Protein AF-A0A848FWS3-F1 (afdb_monomer_lite)

Structure (mmCIF, N/CA/C/O backbone):
data_AF-A0A848FWS3-F1
#
_entry.id   AF-A0A848FWS3-F1
#
loop_
_atom_site.group_PDB
_atom_site.id
_atom_site.type_symbol
_atom_site.label_atom_id
_atom_site.label_alt_id
_atom_site.label_comp_id
_atom_site.label_asym_id
_atom_site.label_entity_id
_atom_site.label_seq_id
_atom_site.pdbx_PDB_ins_code
_atom_site.Cartn_x
_atom_site.Cartn_y
_atom_site.Cartn_z
_atom_site.occupancy
_atom_site.B_iso_or_equiv
_atom_site.auth_seq_id
_atom_site.auth_comp_id
_atom_site.auth_asym_id
_atom_site.auth_atom_id
_atom_site.pdbx_PDB_model_num
ATOM 1 N N . MET A 1 1 ? -50.325 23.787 39.690 1.00 54.12 1 MET A N 1
ATOM 2 C CA . MET A 1 1 ? -50.224 23.005 38.430 1.00 54.12 1 MET A CA 1
ATOM 3 C C . MET A 1 1 ? -48.876 23.124 37.690 1.00 54.12 1 MET A C 1
ATOM 5 O O . MET A 1 1 ? -48.515 22.191 36.987 1.00 54.12 1 MET A O 1
ATOM 9 N N . ILE A 1 2 ? -48.070 24.180 37.885 1.00 55.44 2 ILE A N 1
ATOM 10 C CA . ILE A 1 2 ? -46.831 24.438 37.106 1.00 55.44 2 ILE A CA 1
ATOM 11 C C . ILE A 1 2 ? -45.669 23.452 37.400 1.00 55.44 2 ILE A C 1
ATOM 13 O O . ILE A 1 2 ? -44.930 23.071 36.494 1.00 55.44 2 ILE A O 1
ATOM 17 N N . ARG A 1 3 ? -45.517 22.961 38.643 1.00 52.19 3 ARG A N 1
ATOM 18 C CA . ARG A 1 3 ? -44.422 22.032 39.021 1.00 52.19 3 ARG A CA 1
ATOM 19 C C . ARG A 1 3 ? -44.510 20.651 38.349 1.00 52.19 3 ARG A C 1
ATOM 21 O O . ARG A 1 3 ? -43.489 19.988 38.188 1.00 52.19 3 ARG A O 1
ATOM 28 N N . VAL A 1 4 ? -45.711 20.230 37.940 1.00 57.31 4 VAL A N 1
ATOM 29 C CA . VAL A 1 4 ? -45.955 18.912 37.324 1.00 57.31 4 VAL A CA 1
ATOM 30 C C . VAL A 1 4 ? -45.497 18.887 35.864 1.00 57.31 4 VAL A C 1
ATOM 32 O O . VAL A 1 4 ? -44.917 17.894 35.435 1.00 57.31 4 VAL A O 1
ATOM 35 N N . GLN A 1 5 ? -45.670 19.988 35.123 1.00 55.06 5 GLN A N 1
ATOM 36 C CA . GLN A 1 5 ? -45.197 20.087 33.736 1.00 55.06 5 GLN A CA 1
ATOM 37 C C . GLN A 1 5 ? -43.664 20.103 33.641 1.00 55.06 5 GLN A C 1
ATOM 39 O O . GLN A 1 5 ? -43.081 19.415 32.805 1.00 55.06 5 GLN A O 1
ATOM 44 N N . LYS A 1 6 ? -42.989 20.793 34.572 1.00 53.66 6 LYS A N 1
ATOM 45 C CA . LYS A 1 6 ? -41.518 20.858 34.605 1.00 53.66 6 LYS A CA 1
ATOM 46 C C . LYS A 1 6 ? -40.873 19.501 34.934 1.00 53.66 6 LYS A C 1
ATOM 48 O O . LYS A 1 6 ? -39.871 19.142 34.328 1.00 53.66 6 LYS A O 1
ATOM 53 N N . ARG A 1 7 ? -41.480 18.699 35.826 1.00 58.41 7 ARG A N 1
ATOM 54 C CA . ARG A 1 7 ? -41.023 17.321 36.118 1.00 58.41 7 ARG A CA 1
ATOM 55 C C . ARG A 1 7 ? -41.127 16.397 34.900 1.00 58.41 7 ARG A C 1
ATOM 57 O O . ARG A 1 7 ? -40.218 15.606 34.678 1.00 58.41 7 ARG A O 1
ATOM 64 N N . LYS A 1 8 ? -42.199 16.519 34.107 1.00 61.19 8 LYS A N 1
ATOM 65 C CA . LYS A 1 8 ? -42.410 15.716 32.890 1.00 61.19 8 LYS A CA 1
ATOM 66 C C . LYS A 1 8 ? -41.436 16.097 31.770 1.00 61.19 8 LYS A C 1
ATOM 68 O O . LYS A 1 8 ? -40.860 15.207 31.157 1.00 61.19 8 LYS A O 1
ATOM 73 N N . SER A 1 9 ? -41.178 17.392 31.564 1.00 65.81 9 SER A N 1
ATOM 74 C CA . SER A 1 9 ? -40.207 17.869 30.563 1.00 65.81 9 SER A CA 1
ATOM 75 C C . SER A 1 9 ? -38.772 17.423 30.869 1.00 65.81 9 SER A C 1
ATOM 77 O O . SER A 1 9 ? -38.055 17.009 29.964 1.00 65.81 9 SER A O 1
ATOM 79 N N . ASN A 1 10 ? -38.357 17.457 32.139 1.00 71.12 10 ASN A N 1
ATOM 80 C CA . ASN A 1 10 ? -37.012 17.035 32.543 1.00 71.12 10 ASN A CA 1
ATOM 81 C C . ASN A 1 10 ? -36.839 15.509 32.455 1.00 71.12 10 ASN A C 1
ATOM 83 O O . ASN A 1 10 ? -35.769 15.031 32.090 1.00 71.12 10 ASN A O 1
ATOM 87 N N . ALA A 1 11 ? -37.899 14.750 32.757 1.00 74.00 11 ALA A N 1
ATOM 88 C CA . ALA A 1 11 ? -37.911 13.297 32.610 1.00 74.00 11 ALA A CA 1
ATOM 89 C C . ALA A 1 11 ? -37.833 12.875 31.134 1.00 74.00 11 ALA A C 1
ATOM 91 O O . ALA A 1 11 ? -37.059 11.982 30.807 1.00 74.00 11 ALA A O 1
ATOM 92 N N . MET A 1 12 ? -38.555 13.557 30.236 1.00 75.94 12 MET A N 1
ATOM 93 C CA . MET A 1 12 ? -38.468 13.315 28.788 1.00 75.94 12 MET A CA 1
ATOM 94 C C . MET A 1 12 ? -37.097 13.710 28.226 1.00 75.94 12 MET A C 1
ATOM 96 O O . MET A 1 12 ? -36.527 12.961 27.440 1.00 75.94 12 MET A O 1
ATOM 100 N N . ALA A 1 13 ? -36.525 14.833 28.675 1.00 77.38 13 ALA A N 1
ATOM 101 C CA . ALA A 1 13 ? -35.175 15.239 28.285 1.00 77.38 13 ALA A CA 1
ATOM 102 C C . ALA A 1 13 ? -34.109 14.222 28.736 1.00 77.38 13 ALA A C 1
ATOM 104 O O . ALA A 1 13 ? -33.234 13.877 27.947 1.00 77.38 13 ALA A O 1
ATOM 105 N N . MET A 1 14 ? -34.206 13.675 29.955 1.00 76.38 14 MET A N 1
ATOM 106 C CA . MET A 1 14 ? -33.306 12.602 30.405 1.00 76.38 14 MET A CA 1
ATOM 107 C C . MET A 1 14 ? -33.483 11.300 29.614 1.00 76.38 14 MET A C 1
ATOM 109 O O . MET A 1 14 ? -32.496 10.620 29.347 1.00 76.38 14 MET A O 1
ATOM 113 N N . LEU A 1 15 ? -34.710 10.971 29.199 1.00 78.12 15 LEU A N 1
ATOM 114 C CA . LEU A 1 15 ? -34.996 9.784 28.386 1.00 78.12 15 LEU A CA 1
ATOM 115 C C . LEU A 1 15 ? -34.404 9.912 26.973 1.00 78.12 15 LEU A C 1
ATOM 117 O O . LEU A 1 15 ? -33.814 8.961 26.467 1.00 78.12 15 LEU A O 1
ATOM 121 N N . ILE A 1 16 ? -34.485 11.103 26.373 1.00 81.19 16 ILE A N 1
ATOM 122 C CA . ILE A 1 16 ? -33.883 11.401 25.064 1.00 81.19 16 ILE A CA 1
ATOM 123 C C . ILE A 1 16 ? -32.351 11.396 25.153 1.00 81.19 16 ILE A C 1
ATOM 125 O O . ILE A 1 16 ? -31.696 10.790 24.311 1.00 81.19 16 ILE A O 1
ATOM 129 N N . VAL A 1 17 ? -31.761 11.998 26.192 1.00 82.12 17 VAL A N 1
ATOM 130 C CA . VAL A 1 17 ? -30.299 11.984 26.396 1.00 82.12 17 VAL A CA 1
ATOM 131 C C . VAL A 1 17 ? -29.785 10.559 26.639 1.00 82.12 17 VAL A C 1
ATOM 133 O O . VAL A 1 17 ? -28.772 10.172 26.057 1.00 82.12 17 VAL A O 1
ATOM 136 N N . GLY A 1 18 ? -30.502 9.747 27.422 1.00 81.44 18 GLY A N 1
ATOM 137 C CA . GLY A 1 18 ? -30.177 8.332 27.625 1.00 81.44 18 GLY A CA 1
ATOM 138 C C . GLY A 1 18 ? -30.282 7.498 26.343 1.00 81.44 18 GLY A C 1
ATOM 139 O O . GLY A 1 18 ? -29.407 6.675 26.071 1.00 81.44 18 GLY A O 1
ATOM 140 N N . ALA A 1 19 ? -31.299 7.751 25.513 1.00 78.50 19 ALA A N 1
ATOM 141 C CA . ALA A 1 19 ? -31.447 7.105 24.209 1.00 78.50 19 ALA A CA 1
ATOM 142 C C . ALA A 1 19 ? -30.327 7.510 23.231 1.00 78.50 19 ALA A C 1
ATOM 144 O O . ALA A 1 19 ? -29.767 6.649 22.556 1.00 78.50 19 ALA A O 1
ATOM 145 N N . CYS A 1 20 ? -29.928 8.786 23.207 1.00 74.25 20 CYS A N 1
ATOM 146 C CA . CYS A 1 20 ? -28.792 9.253 22.409 1.00 74.25 20 CYS A CA 1
ATOM 147 C C . CYS A 1 20 ? -27.460 8.623 22.855 1.00 74.25 20 CYS A C 1
ATOM 149 O O . CYS A 1 20 ? -26.656 8.249 22.002 1.00 74.25 20 CYS A O 1
ATOM 151 N N . LEU A 1 21 ? -27.234 8.437 24.163 1.00 71.12 21 LEU A N 1
ATOM 152 C CA . LEU A 1 21 ? -26.047 7.726 24.662 1.00 71.12 21 LEU A CA 1
ATOM 153 C C . LEU A 1 21 ? -26.029 6.241 24.253 1.00 71.12 21 LEU A C 1
ATOM 155 O O . LEU A 1 21 ? -24.964 5.707 23.947 1.00 71.12 21 LEU A O 1
ATOM 159 N N . MET A 1 22 ? -27.189 5.578 24.205 1.00 68.50 22 MET A N 1
ATOM 160 C CA . MET A 1 22 ? -27.303 4.178 23.765 1.00 68.50 22 MET A CA 1
ATOM 161 C C . MET A 1 22 ? -27.005 4.001 22.269 1.00 68.50 22 MET A C 1
ATOM 163 O O . MET A 1 22 ? -26.390 3.008 21.883 1.00 68.50 22 MET A O 1
ATOM 167 N N . ILE A 1 23 ? -27.375 4.973 21.427 1.00 71.38 23 ILE A N 1
ATOM 168 C CA . ILE A 1 23 ? -27.077 4.938 19.984 1.00 71.38 23 ILE A CA 1
ATOM 169 C C . ILE A 1 23 ? -25.562 5.054 19.734 1.00 71.38 23 ILE A C 1
ATOM 171 O O . ILE A 1 23 ? -25.036 4.373 18.856 1.00 71.38 23 ILE A O 1
ATOM 175 N N . LEU A 1 24 ? -24.834 5.828 20.549 1.00 63.84 24 LEU A N 1
ATOM 176 C CA . LEU A 1 24 ? -23.370 5.933 20.454 1.00 63.84 24 LEU A CA 1
ATOM 177 C C . LEU A 1 24 ? -22.649 4.634 20.862 1.00 63.84 24 LEU A C 1
ATOM 179 O O . LEU A 1 24 ? -21.609 4.305 20.294 1.00 63.84 24 LEU A O 1
ATOM 183 N N . ALA A 1 25 ? -23.206 3.858 21.798 1.00 61.72 25 ALA A N 1
ATOM 184 C CA . ALA A 1 25 ? -22.639 2.574 22.223 1.00 61.72 25 ALA A CA 1
ATOM 185 C C . ALA A 1 25 ? -22.899 1.420 21.229 1.00 61.72 25 ALA A C 1
ATOM 187 O O . ALA A 1 25 ? -22.185 0.414 21.251 1.00 61.72 25 ALA A O 1
ATOM 188 N N . ALA A 1 26 ? -23.888 1.554 20.338 1.00 58.12 26 ALA A N 1
ATOM 189 C CA . ALA A 1 26 ? -24.239 0.529 19.352 1.00 58.12 26 ALA A CA 1
ATOM 190 C C . ALA A 1 26 ? -23.290 0.481 18.135 1.00 58.12 26 ALA A C 1
ATOM 192 O O . ALA A 1 26 ? -23.252 -0.527 17.430 1.00 58.12 26 ALA A O 1
ATOM 193 N N . CYS A 1 27 ? -22.452 1.504 17.933 1.00 60.72 27 CYS A N 1
ATOM 194 C CA . CYS A 1 27 ? -21.365 1.499 16.943 1.00 60.72 27 CYS A CA 1
ATOM 195 C C . CYS A 1 27 ? -20.093 0.778 17.440 1.00 60.72 27 CYS A C 1
ATOM 197 O O . CYS A 1 27 ? -18.994 1.021 16.943 1.00 60.72 27 CYS A O 1
ATOM 199 N N . SER A 1 28 ? -20.205 -0.116 18.427 1.00 52.50 28 SER A N 1
ATOM 200 C CA . SER A 1 28 ? -19.057 -0.836 18.981 1.00 52.50 28 SER A CA 1
ATOM 201 C C . SER A 1 28 ? -18.703 -2.081 18.148 1.00 52.50 28 SER A C 1
ATOM 203 O O . SER A 1 28 ? -19.144 -3.196 18.412 1.00 52.50 28 SER A O 1
ATOM 205 N N . ASN A 1 29 ? -17.862 -1.844 17.137 1.00 55.22 29 ASN A N 1
ATOM 206 C CA . ASN A 1 29 ? -16.737 -2.682 16.702 1.00 55.22 29 ASN A CA 1
ATOM 207 C C . ASN A 1 29 ? -16.990 -4.160 16.339 1.00 55.22 29 ASN A C 1
ATOM 209 O O . ASN A 1 29 ? -16.555 -5.069 17.048 1.00 55.22 29 ASN A O 1
ATOM 213 N N . LYS A 1 30 ? -17.548 -4.408 15.146 1.00 54.53 30 LYS A N 1
ATOM 214 C CA . LYS A 1 30 ? -17.490 -5.736 14.496 1.00 54.53 30 LYS A CA 1
ATOM 215 C C . LYS A 1 30 ? -16.183 -5.999 13.729 1.00 54.53 30 LYS A C 1
ATOM 217 O O . LYS A 1 30 ? -15.871 -7.150 13.460 1.00 54.53 30 LYS A O 1
ATOM 222 N N . ASN A 1 31 ? -15.376 -4.965 13.483 1.00 58.16 31 ASN A N 1
ATOM 223 C CA . ASN A 1 31 ? -14.120 -5.049 12.730 1.00 58.16 31 ASN A CA 1
ATOM 224 C C . ASN A 1 31 ? -12.926 -4.674 13.615 1.00 58.16 31 ASN A C 1
ATOM 226 O O . ASN A 1 31 ? -12.145 -3.788 13.282 1.00 58.16 31 ASN A O 1
ATOM 230 N N . LYS A 1 32 ? -12.808 -5.292 14.796 1.00 62.81 32 LYS A N 1
ATOM 231 C CA . LYS A 1 32 ? -11.651 -5.052 15.667 1.00 62.81 32 LYS A CA 1
ATOM 232 C C . LYS A 1 32 ? -10.421 -5.726 15.066 1.00 62.81 32 LYS A C 1
ATOM 234 O O . LYS A 1 32 ? -10.141 -6.897 15.316 1.00 62.81 32 LYS A O 1
ATOM 239 N N . VAL A 1 33 ? -9.707 -4.964 14.250 1.00 73.50 33 VAL A N 1
ATOM 240 C CA . VAL A 1 33 ? -8.348 -5.281 13.834 1.00 73.50 33 VAL A CA 1
ATOM 241 C C . VAL A 1 33 ? -7.461 -5.265 15.094 1.00 73.50 33 VAL A C 1
ATOM 243 O O . VAL A 1 33 ? -7.594 -4.359 15.922 1.00 73.50 33 VAL A O 1
ATOM 246 N N . PRO A 1 34 ? -6.637 -6.302 15.337 1.00 76.81 34 PRO A N 1
ATOM 247 C CA . PRO A 1 34 ? -5.779 -6.357 16.517 1.00 76.81 34 PRO A CA 1
ATOM 248 C C . PRO A 1 34 ? -4.722 -5.250 16.470 1.00 76.81 34 PRO A C 1
ATOM 250 O O . PRO A 1 34 ? -4.312 -4.817 15.396 1.00 76.81 34 PRO A O 1
ATOM 253 N N . SER A 1 35 ? -4.236 -4.823 17.637 1.00 74.81 35 SER A N 1
ATOM 254 C CA . SER A 1 35 ? -3.196 -3.797 17.719 1.00 74.81 35 SER A CA 1
ATOM 255 C C . SER A 1 35 ? -1.945 -4.197 16.920 1.00 74.81 35 SER A C 1
ATOM 257 O O . SER A 1 35 ? -1.404 -5.303 17.047 1.00 74.81 35 SER A O 1
ATOM 259 N N . GLY A 1 36 ? -1.490 -3.284 16.058 1.00 78.19 36 GLY A N 1
ATOM 260 C CA . GLY A 1 36 ? -0.354 -3.501 15.161 1.00 78.19 36 GLY A CA 1
ATOM 261 C C . GLY A 1 36 ? -0.672 -4.351 13.929 1.00 78.19 36 GLY A C 1
ATOM 262 O O . GLY A 1 36 ? 0.232 -5.025 13.427 1.00 78.19 36 GLY A O 1
ATOM 263 N N . VAL A 1 37 ? -1.935 -4.395 13.506 1.00 86.38 37 VAL A N 1
ATOM 264 C CA . VAL A 1 37 ? -2.346 -4.686 12.129 1.00 86.38 37 VAL A CA 1
ATOM 265 C C . VAL A 1 37 ? -3.048 -3.434 11.607 1.00 86.38 37 VAL A C 1
ATOM 267 O O . VAL A 1 37 ? -3.858 -2.860 12.330 1.00 86.38 37 VAL A O 1
ATOM 270 N N . MET A 1 38 ? -2.718 -3.021 10.384 1.00 89.50 38 MET A N 1
ATOM 271 C CA . MET A 1 38 ? -3.328 -1.856 9.739 1.00 89.50 38 MET A CA 1
ATOM 272 C C . MET A 1 38 ? -4.827 -2.055 9.551 1.00 89.50 38 MET A C 1
ATOM 274 O O . MET A 1 38 ? -5.286 -3.168 9.238 1.00 89.50 38 MET A O 1
ATOM 278 N N . ASP A 1 39 ? -5.582 -0.978 9.722 1.00 91.00 39 ASP A N 1
ATOM 279 C CA . ASP A 1 39 ? -7.018 -1.024 9.490 1.00 91.00 39 ASP A CA 1
ATOM 280 C C . ASP A 1 39 ? -7.351 -1.198 7.996 1.00 91.00 39 ASP A C 1
ATOM 282 O O . ASP A 1 39 ? -6.477 -1.371 7.140 1.00 91.00 39 ASP A O 1
ATOM 286 N N . HIS A 1 40 ? -8.645 -1.268 7.691 1.00 89.75 40 HIS A N 1
ATOM 287 C CA . HIS A 1 40 ? -9.107 -1.500 6.326 1.00 89.75 40 HIS A CA 1
ATOM 288 C C . HIS A 1 40 ? -8.762 -0.333 5.385 1.00 89.75 40 HIS A C 1
ATOM 290 O O . HIS A 1 40 ? -8.340 -0.584 4.256 1.00 89.75 40 HIS A O 1
ATOM 296 N N . GLU A 1 41 ? -8.886 0.908 5.854 1.00 91.19 41 GLU A N 1
ATOM 297 C CA . GLU A 1 41 ? -8.660 2.123 5.066 1.00 91.19 41 GLU A CA 1
ATOM 298 C C . GLU A 1 41 ? -7.162 2.344 4.810 1.00 91.19 41 GLU A C 1
ATOM 300 O O . GLU A 1 41 ? -6.749 2.616 3.679 1.00 91.19 41 GLU A O 1
ATOM 305 N N . GLU A 1 42 ? -6.329 2.132 5.829 1.00 92.69 42 GLU A N 1
ATOM 306 C CA . GLU A 1 42 ? -4.869 2.146 5.720 1.00 92.69 42 GLU A CA 1
ATOM 307 C C . GLU A 1 42 ? -4.382 1.069 4.747 1.00 92.69 42 GLU A C 1
ATOM 309 O O . GLU A 1 42 ? -3.589 1.347 3.843 1.00 92.69 42 GLU A O 1
ATOM 314 N N . MET A 1 43 ? -4.890 -0.161 4.883 1.00 94.31 43 MET A N 1
ATOM 315 C CA . MET A 1 43 ? -4.525 -1.251 3.979 1.00 94.31 43 MET A CA 1
ATOM 316 C C . MET A 1 43 ? -4.965 -0.958 2.540 1.00 94.31 43 MET A C 1
ATOM 318 O O . MET A 1 43 ? -4.202 -1.222 1.610 1.00 94.31 43 MET A O 1
ATOM 322 N N . GLU A 1 44 ? -6.157 -0.392 2.333 1.00 94.94 44 GLU A N 1
ATOM 323 C CA . GLU A 1 44 ? -6.612 0.052 1.012 1.00 94.94 44 GLU A CA 1
ATOM 324 C C . GLU A 1 44 ? -5.658 1.094 0.412 1.00 94.94 44 GLU A C 1
ATOM 326 O O . GLU A 1 44 ? -5.250 0.966 -0.747 1.00 94.94 44 GLU A O 1
ATOM 331 N N . ALA A 1 45 ? -5.282 2.114 1.187 1.00 95.38 45 ALA A N 1
ATOM 332 C CA . ALA A 1 45 ? -4.418 3.197 0.733 1.00 95.38 45 ALA A CA 1
ATOM 333 C C . ALA A 1 45 ? -3.015 2.697 0.354 1.00 95.38 45 ALA A C 1
ATOM 335 O O . ALA A 1 45 ? -2.533 2.992 -0.745 1.00 95.38 45 ALA A O 1
ATOM 336 N N . VAL A 1 46 ? -2.399 1.890 1.220 1.00 96.31 46 VAL A N 1
ATOM 337 C CA . VAL A 1 46 ? -1.069 1.309 0.992 1.00 96.31 46 VAL A CA 1
ATOM 338 C C . VAL A 1 46 ? -1.091 0.366 -0.207 1.00 96.31 46 VAL A C 1
ATOM 340 O O . VAL A 1 46 ? -0.234 0.458 -1.086 1.00 96.31 46 VAL A O 1
ATOM 343 N N . MET A 1 47 ? -2.072 -0.539 -0.271 1.00 95.19 47 MET A N 1
ATOM 344 C CA . MET A 1 47 ? -2.170 -1.526 -1.348 1.00 95.19 47 MET A CA 1
ATOM 345 C C . MET A 1 47 ? -2.444 -0.859 -2.700 1.00 95.19 47 MET A C 1
ATOM 347 O O . MET A 1 47 ? -1.884 -1.277 -3.713 1.00 95.19 47 MET A O 1
ATOM 351 N N . TRP A 1 48 ? -3.256 0.202 -2.722 1.00 96.12 48 TRP A N 1
ATOM 352 C CA . TRP A 1 48 ? -3.468 1.017 -3.916 1.00 96.12 48 TRP A CA 1
ATOM 353 C C . TRP A 1 48 ? -2.141 1.552 -4.468 1.00 96.12 48 TRP A C 1
ATOM 355 O O . TRP A 1 48 ? -1.846 1.342 -5.645 1.00 96.12 48 TRP A O 1
ATOM 365 N N . ASP A 1 49 ? -1.320 2.183 -3.627 1.00 96.00 49 ASP A N 1
ATOM 366 C CA . ASP A 1 49 ? -0.035 2.741 -4.063 1.00 96.00 49 ASP A CA 1
ATOM 367 C C . ASP A 1 49 ? 0.986 1.655 -4.408 1.00 96.00 49 ASP A C 1
ATOM 369 O O . ASP A 1 49 ? 1.791 1.831 -5.319 1.00 96.00 49 ASP A O 1
ATOM 373 N N . MET A 1 50 ? 0.906 0.495 -3.758 1.00 95.12 50 MET A N 1
ATOM 374 C CA . MET A 1 50 ? 1.732 -0.664 -4.082 1.00 95.12 50 MET A CA 1
ATOM 375 C C . MET A 1 50 ? 1.430 -1.218 -5.484 1.00 95.12 50 MET A C 1
ATOM 377 O O . MET A 1 50 ? 2.345 -1.512 -6.252 1.00 95.12 50 MET A O 1
ATOM 381 N N . ILE A 1 51 ? 0.151 -1.277 -5.869 1.00 94.62 51 ILE A N 1
ATOM 382 C CA . ILE A 1 51 ? -0.266 -1.649 -7.232 1.00 94.62 51 ILE A CA 1
ATOM 383 C C . ILE A 1 51 ? 0.220 -0.609 -8.254 1.00 94.62 51 ILE A C 1
ATOM 385 O O . ILE A 1 51 ? 0.663 -0.973 -9.347 1.00 94.62 51 ILE A O 1
ATOM 389 N N . GLN A 1 52 ? 0.159 0.685 -7.921 1.00 94.12 52 GLN A N 1
ATOM 390 C CA . GLN A 1 52 ? 0.691 1.736 -8.797 1.00 94.12 52 GLN A CA 1
ATOM 391 C C . GLN A 1 52 ? 2.214 1.644 -8.934 1.00 94.12 52 GLN A C 1
ATOM 393 O O . GLN A 1 52 ? 2.733 1.803 -10.038 1.00 94.12 52 GLN A O 1
ATOM 398 N N . ALA A 1 53 ? 2.923 1.338 -7.847 1.00 93.81 53 ALA A N 1
ATOM 399 C CA . ALA A 1 53 ? 4.365 1.130 -7.841 1.00 93.81 53 ALA A CA 1
ATOM 400 C C . ALA A 1 53 ? 4.785 -0.035 -8.745 1.00 93.81 53 ALA A C 1
ATOM 402 O O . ALA A 1 53 ? 5.731 0.117 -9.516 1.00 93.81 53 ALA A O 1
ATOM 403 N N . ASP A 1 54 ? 4.065 -1.159 -8.710 1.00 91.12 54 ASP A N 1
ATOM 404 C CA . ASP A 1 54 ? 4.339 -2.314 -9.576 1.00 91.12 54 ASP A CA 1
ATOM 405 C C . ASP A 1 54 ? 4.143 -1.959 -11.059 1.00 91.12 54 ASP A C 1
ATOM 407 O O . ASP A 1 54 ? 5.002 -2.226 -11.903 1.00 91.12 54 ASP A O 1
ATOM 411 N N . ARG A 1 55 ? 3.057 -1.241 -11.383 1.00 90.69 55 ARG A N 1
ATOM 412 C CA . ARG A 1 55 ? 2.823 -0.739 -12.748 1.00 90.69 55 ARG A CA 1
ATOM 413 C C . ARG A 1 55 ? 3.896 0.241 -13.199 1.00 90.69 55 ARG A C 1
ATOM 415 O O . ARG A 1 55 ? 4.365 0.150 -14.334 1.00 90.69 55 ARG A O 1
ATOM 422 N N . TYR A 1 56 ? 4.283 1.162 -12.325 1.00 91.00 56 TYR A N 1
ATOM 423 C CA . TYR A 1 56 ? 5.356 2.107 -12.594 1.00 91.00 56 TYR A CA 1
ATOM 424 C C . TYR A 1 56 ? 6.671 1.369 -12.861 1.00 91.00 56 TYR A C 1
ATOM 426 O O . TYR A 1 56 ? 7.278 1.577 -13.907 1.00 91.00 56 TYR A O 1
ATOM 434 N N . ALA A 1 57 ? 7.068 0.441 -11.988 1.00 88.69 57 ALA A N 1
ATOM 435 C CA . ALA A 1 57 ? 8.278 -0.356 -12.157 1.00 88.69 57 ALA A CA 1
ATOM 436 C C . ALA A 1 57 ? 8.264 -1.156 -13.472 1.00 88.69 57 ALA A C 1
ATOM 438 O O . ALA A 1 57 ? 9.248 -1.143 -14.218 1.00 88.69 57 ALA A O 1
ATOM 439 N N . ALA A 1 58 ? 7.134 -1.787 -13.806 1.00 86.00 58 ALA A N 1
ATOM 440 C CA . ALA A 1 58 ? 6.979 -2.547 -15.042 1.00 86.00 58 ALA A CA 1
ATOM 441 C C . ALA A 1 58 ? 7.182 -1.680 -16.298 1.00 86.00 58 ALA A C 1
ATOM 443 O O . ALA A 1 58 ? 7.870 -2.105 -17.226 1.00 86.00 58 ALA A O 1
ATOM 444 N N . ILE A 1 59 ? 6.625 -0.464 -16.320 1.00 87.62 59 ILE A N 1
ATOM 445 C CA . ILE A 1 59 ? 6.716 0.460 -17.464 1.00 87.62 59 ILE A CA 1
ATOM 446 C C . ILE A 1 59 ? 8.088 1.147 -17.518 1.00 87.62 59 ILE A C 1
ATOM 448 O O . ILE A 1 59 ? 8.679 1.297 -18.588 1.00 87.62 59 ILE A O 1
ATOM 452 N N . SER A 1 60 ? 8.617 1.575 -16.373 1.00 84.56 60 SER A N 1
ATOM 453 C CA . SER A 1 60 ? 9.858 2.349 -16.298 1.00 84.56 60 SER A CA 1
ATOM 454 C C . SER A 1 60 ? 11.106 1.508 -16.547 1.00 84.56 60 SER A C 1
ATOM 456 O O . SER A 1 60 ? 12.098 2.032 -17.055 1.00 84.56 60 SER A O 1
ATOM 458 N N . PHE A 1 61 ? 11.085 0.216 -16.211 1.00 82.06 61 PHE A N 1
ATOM 459 C CA . PHE A 1 61 ? 12.259 -0.652 -16.350 1.00 82.06 61 PHE A CA 1
ATOM 460 C C . PHE A 1 61 ? 12.230 -1.540 -17.598 1.00 82.06 61 PHE A C 1
ATOM 462 O O . PHE A 1 61 ? 13.259 -2.120 -17.943 1.00 82.06 61 PHE A O 1
ATOM 469 N N . SER A 1 62 ? 11.115 -1.606 -18.336 1.00 72.50 62 SER A N 1
ATOM 470 C CA . SER A 1 62 ? 11.039 -2.381 -19.582 1.00 72.50 62 SER A CA 1
ATOM 471 C C . SER A 1 62 ? 11.903 -1.815 -20.719 1.00 72.50 62 SER A C 1
ATOM 473 O O . SER A 1 62 ? 12.321 -2.571 -21.594 1.00 72.50 62 SER A O 1
ATOM 475 N N . GLY A 1 63 ? 12.182 -0.505 -20.719 1.00 73.81 63 GLY A N 1
ATOM 476 C CA . GLY A 1 63 ? 12.973 0.171 -21.761 1.00 73.81 63 GLY A CA 1
ATOM 477 C C . GLY A 1 63 ? 14.481 0.255 -21.492 1.00 73.81 63 GLY A C 1
ATOM 478 O O . GLY A 1 63 ? 15.256 0.495 -22.417 1.00 73.81 63 GLY A O 1
ATOM 479 N N . ASP A 1 64 ? 14.918 0.045 -20.249 1.00 73.06 64 ASP A N 1
ATOM 480 C CA . ASP A 1 64 ? 16.315 0.213 -19.843 1.00 73.06 64 ASP A CA 1
ATOM 481 C C . ASP A 1 64 ? 17.015 -1.152 -19.747 1.00 73.06 64 ASP A C 1
ATOM 483 O O . ASP A 1 64 ? 16.776 -1.958 -18.844 1.00 73.06 64 ASP A O 1
ATOM 487 N N . SER A 1 65 ? 17.909 -1.417 -20.705 1.00 69.38 65 SER A N 1
ATOM 488 C CA . SER A 1 65 ? 18.637 -2.688 -20.794 1.00 69.38 65 SER A CA 1
ATOM 489 C C . SER A 1 65 ? 19.527 -2.967 -19.579 1.00 69.38 65 SER A C 1
ATOM 491 O O . SER A 1 65 ? 19.791 -4.141 -19.312 1.00 69.38 65 SER A O 1
ATOM 493 N N . LEU A 1 66 ? 19.968 -1.934 -18.847 1.00 68.06 66 LEU A N 1
ATOM 494 C CA . LEU A 1 66 ? 20.796 -2.081 -17.644 1.00 68.06 66 LEU A CA 1
ATOM 495 C C . LEU A 1 66 ? 19.949 -2.461 -16.425 1.00 68.06 66 LEU A C 1
ATOM 497 O O . LEU A 1 66 ? 20.348 -3.320 -15.639 1.00 68.06 66 LEU A O 1
ATOM 501 N N . LYS A 1 67 ? 18.751 -1.880 -16.298 1.00 69.81 67 LYS A N 1
ATOM 502 C CA . LYS A 1 67 ? 17.826 -2.165 -15.186 1.00 69.81 67 LYS A CA 1
ATOM 503 C C . LYS A 1 67 ? 17.074 -3.479 -15.360 1.00 69.81 67 LYS A C 1
ATOM 505 O O . LYS A 1 67 ? 16.690 -4.096 -14.370 1.00 69.81 67 LYS A O 1
ATOM 510 N N . ARG A 1 68 ? 16.940 -3.967 -16.598 1.00 69.06 68 ARG A N 1
ATOM 511 C CA . ARG A 1 68 ? 16.276 -5.240 -16.916 1.00 69.06 68 ARG A CA 1
ATOM 512 C C . ARG A 1 68 ? 16.841 -6.448 -16.158 1.00 69.06 68 ARG A C 1
ATOM 514 O O . ARG A 1 68 ? 16.087 -7.350 -15.809 1.00 69.06 68 ARG A O 1
ATOM 521 N N . ASN A 1 69 ? 18.144 -6.466 -15.879 1.00 71.94 69 ASN A N 1
ATOM 522 C CA . ASN A 1 69 ? 18.771 -7.586 -15.171 1.00 71.94 69 ASN A CA 1
ATOM 523 C C . ASN A 1 69 ? 18.429 -7.607 -13.669 1.00 71.94 69 ASN A C 1
ATOM 525 O O . ASN A 1 69 ? 18.468 -8.675 -13.066 1.00 71.94 69 ASN A O 1
ATOM 529 N N . ASN A 1 70 ? 18.025 -6.462 -13.099 1.00 80.44 70 ASN A N 1
ATOM 530 C CA . ASN A 1 70 ? 17.759 -6.276 -11.668 1.00 80.44 70 ASN A CA 1
ATOM 531 C C . ASN A 1 70 ? 16.360 -5.682 -11.403 1.00 80.44 70 ASN A C 1
ATOM 533 O O . ASN A 1 70 ? 16.164 -4.980 -10.414 1.00 80.44 70 ASN A O 1
ATOM 537 N N . ILE A 1 71 ? 15.368 -5.960 -12.264 1.00 81.00 71 ILE A N 1
ATOM 538 C CA . ILE A 1 71 ? 14.001 -5.402 -12.144 1.00 81.00 71 ILE A CA 1
ATOM 539 C C . ILE A 1 71 ? 13.424 -5.626 -10.743 1.00 81.00 71 ILE A C 1
ATOM 541 O O . ILE A 1 71 ? 12.771 -4.741 -10.200 1.00 81.00 71 ILE A O 1
ATOM 545 N N . LYS A 1 72 ? 13.681 -6.794 -10.143 1.00 84.25 72 LYS A N 1
ATOM 546 C CA . LYS A 1 72 ? 13.195 -7.125 -8.79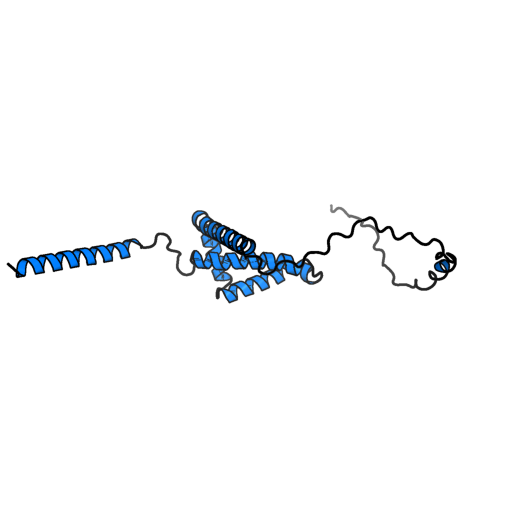8 1.00 84.25 72 LYS A CA 1
ATOM 547 C C . LYS A 1 72 ? 13.738 -6.163 -7.743 1.00 84.25 72 LYS A C 1
ATOM 549 O O . LYS A 1 72 ? 12.956 -5.627 -6.969 1.00 84.25 72 LYS A O 1
ATOM 554 N N . ASP A 1 73 ? 15.043 -5.912 -7.750 1.00 87.44 73 ASP A N 1
ATOM 555 C CA . ASP A 1 73 ? 15.687 -5.032 -6.774 1.00 87.44 73 ASP A CA 1
ATOM 556 C C . ASP A 1 73 ? 15.245 -3.581 -6.968 1.00 87.44 73 ASP A C 1
ATOM 558 O O . ASP A 1 73 ? 14.984 -2.875 -5.998 1.00 87.44 73 ASP A O 1
ATOM 562 N N . GLU A 1 74 ? 15.091 -3.142 -8.218 1.00 87.19 74 GLU A N 1
ATOM 563 C CA . GLU A 1 74 ? 14.562 -1.809 -8.512 1.00 87.19 74 GLU A CA 1
ATOM 564 C C . GLU A 1 74 ? 13.095 -1.666 -8.080 1.00 87.19 74 GLU A C 1
ATOM 566 O O . GLU A 1 74 ? 12.722 -0.640 -7.519 1.00 87.19 74 GLU A O 1
ATOM 571 N N . THR A 1 75 ? 12.273 -2.703 -8.254 1.00 88.44 75 THR A N 1
ATOM 572 C CA . THR A 1 75 ? 10.872 -2.708 -7.792 1.00 88.44 75 THR A CA 1
ATOM 573 C C . THR A 1 75 ? 10.794 -2.625 -6.268 1.00 88.44 75 THR A C 1
ATOM 575 O O . THR A 1 75 ? 10.003 -1.850 -5.735 1.00 88.44 75 THR A O 1
ATOM 578 N N . LEU A 1 76 ? 11.663 -3.348 -5.552 1.00 91.62 76 LEU A N 1
ATOM 579 C CA . LEU A 1 76 ? 11.743 -3.271 -4.089 1.00 91.62 76 LEU A CA 1
ATOM 580 C C . LEU A 1 76 ? 12.081 -1.856 -3.600 1.00 91.62 76 LEU A C 1
ATOM 582 O O . LEU A 1 76 ? 11.482 -1.403 -2.629 1.00 91.62 76 LEU A O 1
ATOM 586 N N . LYS A 1 77 ? 12.954 -1.119 -4.302 1.00 92.06 77 LYS A N 1
ATOM 587 C CA . LYS A 1 77 ? 13.233 0.289 -3.967 1.00 92.06 77 LYS A CA 1
ATOM 588 C C . LYS A 1 77 ? 12.002 1.180 -4.125 1.00 92.06 77 LYS A C 1
ATOM 590 O O . LYS A 1 77 ? 11.808 2.095 -3.330 1.00 92.06 77 LYS A O 1
ATOM 595 N N . VAL A 1 78 ? 11.173 0.939 -5.144 1.00 93.56 78 VAL A N 1
ATOM 596 C CA . VAL A 1 78 ? 9.912 1.683 -5.314 1.00 93.56 78 VAL A CA 1
ATOM 597 C C . VAL A 1 78 ? 8.942 1.339 -4.179 1.00 93.56 78 VAL A C 1
ATOM 599 O O . VAL A 1 78 ? 8.273 2.223 -3.654 1.00 93.56 78 VAL A O 1
ATOM 602 N N . TYR A 1 79 ? 8.906 0.084 -3.730 1.00 95.12 79 TYR A N 1
ATOM 603 C CA . TYR A 1 79 ? 8.078 -0.316 -2.588 1.00 95.12 79 TYR A CA 1
ATOM 604 C C . TYR A 1 79 ? 8.519 0.360 -1.290 1.00 95.12 79 TYR A C 1
ATOM 606 O O . TYR A 1 79 ? 7.669 0.842 -0.541 1.00 95.12 79 TYR A O 1
ATOM 614 N N . ASP A 1 80 ? 9.828 0.486 -1.067 1.00 95.19 80 ASP A N 1
ATOM 615 C CA . ASP A 1 80 ? 10.360 1.232 0.075 1.00 95.19 80 ASP A CA 1
ATOM 616 C C . ASP A 1 80 ? 9.872 2.690 0.065 1.00 95.19 80 ASP A C 1
ATOM 618 O O . ASP A 1 80 ? 9.507 3.218 1.113 1.00 95.19 80 ASP A O 1
ATOM 622 N N . GLN A 1 8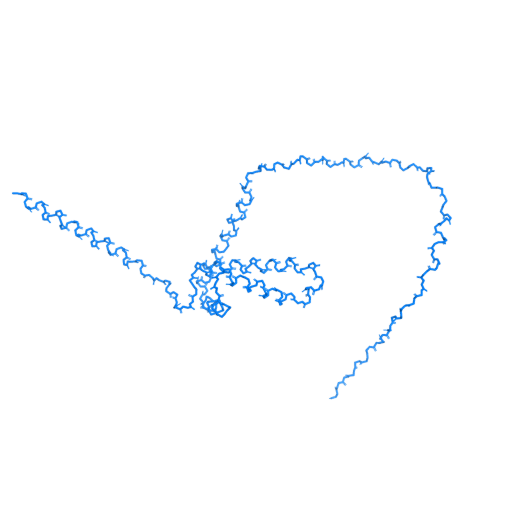1 ? 9.777 3.332 -1.106 1.00 95.25 81 GLN A N 1
ATOM 623 C CA . GLN A 1 81 ? 9.219 4.687 -1.216 1.00 95.25 81 GLN A CA 1
ATOM 624 C C . GLN A 1 81 ? 7.746 4.744 -0.805 1.00 95.25 81 GLN A C 1
ATOM 626 O O . GLN A 1 81 ? 7.350 5.667 -0.094 1.00 95.25 81 GLN A O 1
ATOM 631 N N . VAL A 1 82 ? 6.940 3.759 -1.205 1.00 96.56 82 VAL A N 1
ATOM 632 C CA . VAL A 1 82 ? 5.534 3.692 -0.783 1.00 96.56 82 VAL A CA 1
ATOM 633 C C . VAL A 1 82 ? 5.438 3.537 0.734 1.00 96.56 82 VAL A C 1
ATOM 635 O O . VAL A 1 82 ? 4.670 4.255 1.372 1.00 96.56 82 VAL A O 1
ATOM 638 N N . PHE A 1 83 ? 6.257 2.677 1.342 1.00 96.06 83 PHE A N 1
ATOM 639 C CA . PHE A 1 83 ? 6.275 2.521 2.798 1.00 96.06 83 PHE A CA 1
ATOM 640 C C . PHE A 1 83 ? 6.640 3.824 3.522 1.00 96.06 83 PHE A C 1
ATOM 642 O O . PHE A 1 83 ? 6.012 4.154 4.527 1.00 96.06 83 PHE A O 1
ATOM 649 N N . GLN A 1 84 ? 7.567 4.620 2.976 1.00 96.19 84 GLN A N 1
ATOM 650 C CA . GLN A 1 84 ? 7.889 5.946 3.519 1.00 96.19 84 GLN A CA 1
ATOM 651 C C . GLN A 1 84 ? 6.720 6.936 3.408 1.00 96.19 84 GLN A C 1
ATOM 653 O O . GLN A 1 84 ? 6.467 7.683 4.354 1.00 96.19 84 GLN A O 1
ATOM 658 N N . ILE A 1 85 ? 5.986 6.935 2.289 1.00 96.19 85 ILE A N 1
ATOM 659 C CA . ILE A 1 85 ? 4.812 7.806 2.083 1.00 96.19 85 ILE A CA 1
ATOM 660 C C . ILE A 1 85 ? 3.727 7.501 3.121 1.00 96.19 85 ILE A C 1
ATOM 662 O O . ILE A 1 85 ? 3.175 8.419 3.729 1.00 96.19 85 ILE A O 1
ATOM 666 N N . HIS A 1 86 ? 3.470 6.215 3.360 1.00 95.25 86 HIS A N 1
ATOM 667 C CA . HIS A 1 86 ? 2.479 5.750 4.335 1.00 95.25 86 HIS A CA 1
ATOM 668 C C . HIS A 1 86 ? 3.010 5.688 5.771 1.00 95.25 86 HIS A C 1
ATOM 670 O O . HIS A 1 86 ? 2.243 5.420 6.687 1.00 95.25 86 HIS A O 1
ATOM 676 N N . LYS A 1 87 ? 4.299 5.988 5.988 1.00 95.75 87 LYS A N 1
ATOM 677 C CA . LYS A 1 87 ? 4.982 5.950 7.295 1.00 95.75 87 LYS A CA 1
ATOM 678 C C . LYS A 1 87 ? 4.889 4.591 7.995 1.00 95.75 87 LYS A C 1
ATOM 680 O O . LYS A 1 87 ? 4.790 4.530 9.219 1.00 95.75 87 LYS A O 1
ATOM 685 N N . ILE A 1 88 ? 4.957 3.517 7.220 1.00 94.62 88 ILE A N 1
ATOM 686 C CA . ILE A 1 88 ? 4.911 2.143 7.721 1.00 94.62 88 ILE A CA 1
ATOM 687 C C . ILE A 1 88 ? 6.241 1.436 7.493 1.00 94.62 88 ILE A C 1
ATOM 689 O O . ILE A 1 88 ? 7.037 1.812 6.631 1.00 94.62 88 ILE A O 1
ATOM 693 N N . SER A 1 89 ? 6.473 0.374 8.258 1.00 95.00 89 SER A N 1
ATOM 694 C CA . SER A 1 89 ? 7.590 -0.540 8.008 1.00 95.00 89 SER A CA 1
ATOM 695 C C . SER A 1 89 ? 7.176 -1.694 7.091 1.00 95.00 89 SER A C 1
ATOM 697 O O . SER A 1 89 ? 6.003 -2.071 7.005 1.00 95.00 89 SER A O 1
ATOM 699 N N . LYS A 1 90 ? 8.156 -2.315 6.429 1.00 93.38 90 LYS A N 1
ATOM 700 C CA . LYS A 1 90 ? 7.926 -3.522 5.625 1.00 93.38 90 LYS A CA 1
ATOM 701 C C . LYS A 1 90 ? 7.373 -4.660 6.484 1.00 93.38 90 LYS A C 1
ATOM 703 O O . LYS A 1 90 ? 6.503 -5.410 6.043 1.00 93.38 90 LYS A O 1
ATOM 708 N N . GLU A 1 91 ? 7.868 -4.799 7.709 1.00 94.06 91 GLU A N 1
ATOM 709 C CA . GLU A 1 91 ? 7.453 -5.830 8.659 1.00 94.06 91 GLU A CA 1
ATOM 710 C C . GLU A 1 91 ? 5.991 -5.645 9.074 1.00 94.06 91 GLU A C 1
ATOM 712 O O . GLU A 1 91 ? 5.231 -6.615 9.132 1.00 94.06 91 GLU A O 1
ATOM 717 N N . GLU A 1 92 ? 5.582 -4.402 9.314 1.00 92.81 92 GLU A N 1
ATOM 718 C CA . GLU A 1 92 ? 4.206 -4.031 9.639 1.00 92.81 92 GLU A CA 1
ATOM 719 C C . GLU A 1 92 ? 3.250 -4.278 8.472 1.00 92.81 92 GLU A C 1
ATOM 721 O O . GLU A 1 92 ? 2.183 -4.876 8.669 1.00 92.81 92 GLU A O 1
ATOM 726 N N . PHE A 1 93 ? 3.662 -3.922 7.250 1.00 94.56 93 PHE A N 1
ATOM 727 C CA . PHE A 1 93 ? 2.920 -4.268 6.041 1.00 94.56 93 PHE A CA 1
ATOM 728 C C . PHE A 1 93 ? 2.750 -5.782 5.920 1.00 94.56 93 PHE A C 1
ATOM 730 O O . PHE A 1 93 ? 1.629 -6.261 5.787 1.00 94.56 93 PHE A O 1
ATOM 737 N N . LEU A 1 94 ? 3.833 -6.559 6.020 1.00 94.06 94 LEU A N 1
ATOM 738 C CA . LEU A 1 94 ? 3.788 -8.018 5.875 1.00 94.06 94 LEU A CA 1
ATOM 739 C C . LEU A 1 94 ? 2.931 -8.687 6.951 1.00 94.06 94 LEU A C 1
ATOM 741 O O . LEU A 1 94 ? 2.165 -9.608 6.651 1.00 94.06 94 LEU A O 1
ATOM 745 N N . LYS A 1 95 ? 3.039 -8.228 8.201 1.00 94.31 95 LYS A N 1
ATOM 746 C CA . LYS A 1 95 ? 2.219 -8.716 9.313 1.00 94.31 95 LYS A CA 1
ATOM 747 C C . LYS A 1 95 ? 0.740 -8.463 9.041 1.00 94.31 95 LYS A C 1
ATOM 749 O O . LYS A 1 95 ? -0.075 -9.377 9.183 1.00 94.31 95 LYS A O 1
ATOM 754 N N . SER A 1 96 ? 0.411 -7.247 8.618 1.00 93.94 96 SER A N 1
ATOM 755 C CA . SER A 1 96 ? -0.961 -6.864 8.310 1.00 93.94 96 SER A CA 1
ATOM 756 C C . SER A 1 96 ? -1.481 -7.621 7.097 1.00 93.94 96 SER A C 1
ATOM 758 O O . SER A 1 96 ? -2.535 -8.245 7.151 1.00 93.94 96 SER A O 1
ATOM 760 N N . TYR A 1 97 ? -0.698 -7.684 6.028 1.00 94.38 97 TYR A N 1
ATOM 761 C CA . TYR A 1 97 ? -1.049 -8.398 4.812 1.00 94.38 97 TYR A CA 1
ATOM 762 C C . TYR A 1 97 ? -1.321 -9.881 5.083 1.00 94.38 97 TYR A C 1
ATOM 764 O O . TYR A 1 97 ? -2.338 -10.409 4.640 1.00 94.38 97 TYR A O 1
ATOM 772 N N . LYS A 1 98 ? -0.503 -10.544 5.911 1.00 94.81 98 LYS A N 1
ATOM 773 C CA . LYS A 1 98 ? -0.751 -11.928 6.345 1.00 94.81 98 LYS A CA 1
ATOM 774 C C . LYS A 1 98 ? -2.081 -12.086 7.094 1.00 94.81 98 LYS A C 1
ATOM 776 O O . LYS A 1 98 ? -2.763 -13.091 6.907 1.00 94.81 98 LYS A O 1
ATOM 781 N N . PHE A 1 99 ? -2.456 -11.113 7.924 1.00 93.56 99 PHE A N 1
ATOM 782 C CA . PHE A 1 99 ? -3.737 -11.110 8.635 1.00 93.56 99 PHE A CA 1
ATOM 783 C C . PHE A 1 99 ? -4.938 -11.009 7.680 1.00 93.56 99 PHE A C 1
ATOM 785 O O . PHE A 1 99 ? -5.945 -11.686 7.908 1.00 93.56 99 PHE A O 1
ATOM 792 N N . TYR A 1 100 ? -4.830 -10.204 6.619 1.00 93.06 100 TYR A N 1
ATOM 793 C CA . TYR A 1 100 ? -5.864 -10.115 5.583 1.00 93.06 100 TYR A CA 1
ATOM 794 C C . TYR A 1 100 ? -5.875 -11.361 4.687 1.00 93.06 100 TYR A C 1
ATOM 796 O O . TYR A 1 100 ? -6.944 -11.866 4.365 1.00 93.06 100 TYR A O 1
ATOM 804 N N . LEU A 1 101 ? -4.717 -11.945 4.360 1.00 93.31 101 LEU A N 1
ATOM 805 C CA . LEU A 1 101 ? -4.647 -13.203 3.604 1.00 93.31 101 LEU A CA 1
ATOM 806 C C . LEU A 1 101 ? -5.332 -14.374 4.322 1.00 93.31 101 LEU A C 1
ATOM 808 O O . LEU A 1 101 ? -5.916 -15.230 3.664 1.00 93.31 101 LEU A O 1
ATOM 812 N N . SER A 1 102 ? -5.300 -14.421 5.657 1.00 93.81 102 SER A N 1
ATOM 813 C CA . SER A 1 102 ? -6.023 -15.454 6.411 1.00 93.81 102 SER A CA 1
ATOM 814 C C . SER A 1 102 ? -7.529 -15.179 6.546 1.00 93.81 102 SER A C 1
ATOM 816 O O . SER A 1 102 ? -8.225 -15.980 7.166 1.00 93.81 102 SER A O 1
ATOM 818 N N . ARG A 1 103 ? -8.028 -14.044 6.035 1.00 93.06 103 ARG A N 1
ATOM 819 C CA . ARG A 1 103 ? -9.428 -13.596 6.124 1.00 93.06 103 ARG A CA 1
ATOM 820 C C . ARG A 1 103 ? -9.920 -13.093 4.763 1.00 93.06 103 ARG A C 1
ATOM 822 O O . ARG A 1 103 ? -9.898 -11.887 4.497 1.00 93.06 103 ARG A O 1
ATOM 829 N N . PRO A 1 104 ? -10.335 -14.014 3.875 1.00 92.50 104 PRO A N 1
ATOM 830 C CA . PRO A 1 104 ? -10.713 -13.673 2.505 1.00 92.50 104 PRO A CA 1
ATOM 831 C C . PRO A 1 104 ? -11.928 -12.741 2.433 1.00 92.50 104 PRO A C 1
ATOM 833 O O . PRO A 1 104 ? -12.041 -11.964 1.492 1.00 92.50 104 PRO A O 1
ATOM 836 N N . ASP A 1 105 ? -12.808 -12.788 3.431 1.00 92.31 105 ASP A N 1
ATOM 837 C CA . ASP A 1 105 ? -13.927 -11.868 3.613 1.00 92.31 105 ASP A CA 1
ATOM 838 C C . ASP A 1 105 ? -13.454 -10.414 3.731 1.00 92.31 105 ASP A C 1
ATOM 840 O O . ASP A 1 105 ? -13.908 -9.565 2.969 1.00 92.31 105 ASP A O 1
ATOM 844 N N . MET A 1 106 ? -12.493 -10.127 4.613 1.00 90.7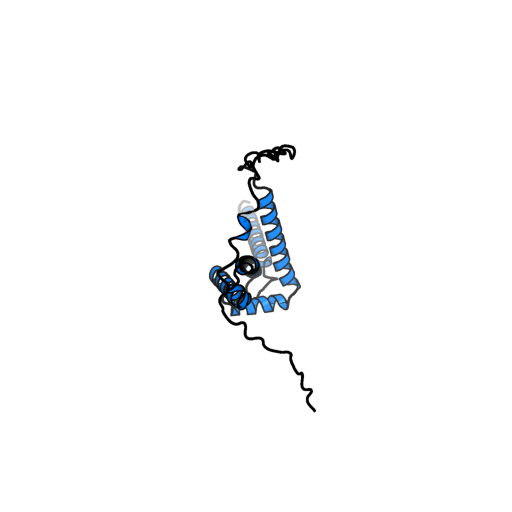5 106 MET A N 1
ATOM 845 C CA . MET A 1 106 ? -11.968 -8.768 4.788 1.00 90.75 106 MET A CA 1
ATOM 846 C C . MET A 1 106 ? -11.072 -8.334 3.628 1.00 90.75 106 MET A C 1
ATOM 848 O O . MET A 1 106 ? -11.151 -7.192 3.178 1.00 90.75 106 MET A O 1
ATOM 852 N N . LEU A 1 107 ? -10.246 -9.245 3.108 1.00 93.06 107 LEU A N 1
ATOM 853 C CA . LEU A 1 107 ? -9.394 -8.956 1.954 1.00 93.06 107 LEU A CA 1
ATOM 854 C C . LEU A 1 107 ? -10.217 -8.623 0.704 1.00 93.06 107 LEU A C 1
ATOM 856 O O . LEU A 1 107 ? -9.844 -7.730 -0.056 1.00 93.06 107 LEU A O 1
ATOM 860 N N . LYS A 1 108 ? -11.357 -9.298 0.509 1.00 94.62 108 LYS A N 1
ATOM 861 C CA . LYS A 1 108 ? -12.287 -8.981 -0.576 1.00 94.62 108 LYS A CA 1
ATOM 862 C C . LYS A 1 108 ? -12.764 -7.534 -0.494 1.00 94.62 108 LYS A C 1
ATOM 864 O O . LYS A 1 108 ? -12.740 -6.852 -1.511 1.00 94.62 108 LYS A O 1
ATOM 869 N N . VAL A 1 109 ? -13.137 -7.053 0.692 1.00 93.44 109 VAL A N 1
ATOM 870 C CA . VAL A 1 109 ? -13.596 -5.664 0.861 1.00 93.44 109 VAL A CA 1
ATOM 871 C C . VAL A 1 109 ? -12.493 -4.674 0.478 1.00 93.44 109 VAL A C 1
ATOM 873 O O . VAL A 1 109 ? -12.776 -3.693 -0.198 1.00 93.44 109 VAL A O 1
ATOM 876 N N . VAL A 1 110 ? -11.232 -4.931 0.849 1.00 94.38 110 VAL A N 1
ATOM 877 C CA . VAL A 1 110 ? -10.089 -4.093 0.427 1.00 94.38 110 VAL A CA 1
ATOM 878 C C . VAL A 1 110 ? -9.999 -4.024 -1.100 1.00 94.38 110 VAL A C 1
ATOM 880 O O . VAL A 1 110 ? -9.956 -2.935 -1.668 1.00 94.38 110 VAL A O 1
ATOM 883 N N . PHE A 1 111 ? -10.003 -5.168 -1.787 1.00 95.31 111 PHE A N 1
ATOM 884 C CA . PHE A 1 111 ? -9.893 -5.182 -3.249 1.00 95.31 111 PHE A CA 1
ATOM 885 C C . PHE A 1 111 ? -11.117 -4.595 -3.960 1.00 95.31 111 PHE A C 1
ATOM 887 O O . PHE A 1 111 ? -10.944 -3.914 -4.970 1.00 95.31 111 PHE A O 1
ATOM 894 N N . ASP A 1 112 ? -12.325 -4.806 -3.438 1.00 95.25 112 ASP A N 1
ATOM 895 C CA . ASP A 1 112 ? -13.548 -4.199 -3.973 1.00 95.25 112 ASP A CA 1
ATOM 896 C C . ASP A 1 112 ? -13.478 -2.658 -3.873 1.00 95.25 112 ASP A C 1
ATOM 898 O O . ASP A 1 112 ? -13.827 -1.956 -4.830 1.00 95.25 112 ASP A O 1
ATOM 902 N N . SER A 1 113 ? -12.950 -2.116 -2.766 1.00 95.25 113 SER A N 1
ATOM 903 C CA . SER A 1 113 ? -12.697 -0.675 -2.630 1.00 95.25 113 SER A CA 1
ATOM 904 C C . SER A 1 113 ? -11.649 -0.168 -3.624 1.00 95.25 113 SER A C 1
ATOM 906 O O . SER A 1 113 ? -11.874 0.839 -4.298 1.00 95.25 113 SER A O 1
ATOM 908 N N . ILE A 1 114 ? -10.530 -0.884 -3.783 1.00 96.06 114 ILE A N 1
ATOM 909 C CA . ILE A 1 114 ? -9.476 -0.553 -4.761 1.00 96.06 114 ILE A CA 1
ATOM 910 C C . ILE A 1 114 ? -10.044 -0.536 -6.188 1.00 96.06 114 ILE A C 1
ATOM 912 O O . ILE A 1 114 ? -9.747 0.386 -6.951 1.00 96.06 114 ILE A O 1
ATOM 916 N N . ALA A 1 115 ? -10.875 -1.518 -6.552 1.00 95.94 115 ALA A N 1
ATOM 917 C CA . ALA A 1 115 ? -11.530 -1.580 -7.858 1.00 95.94 115 ALA A CA 1
ATOM 918 C C . ALA A 1 115 ? -12.462 -0.378 -8.070 1.00 95.94 115 ALA A C 1
ATOM 920 O O . ALA A 1 115 ? -12.349 0.327 -9.071 1.00 95.94 115 ALA A O 1
ATOM 921 N N . THR A 1 116 ? -13.291 -0.067 -7.073 1.00 96.38 116 THR A N 1
ATOM 922 C CA . THR A 1 116 ? -14.184 1.101 -7.101 1.00 96.38 116 THR A CA 1
ATOM 923 C C . THR A 1 116 ? -13.397 2.409 -7.259 1.00 96.38 116 THR A C 1
ATOM 925 O O . THR A 1 116 ? -13.777 3.293 -8.030 1.00 96.38 116 THR A O 1
ATOM 928 N N . LYS A 1 117 ? -12.260 2.537 -6.566 1.00 94.69 117 LYS A N 1
ATOM 929 C CA . LYS A 1 117 ? -11.348 3.683 -6.678 1.00 94.69 117 LYS A CA 1
ATOM 930 C C . LYS A 1 117 ? -10.724 3.788 -8.072 1.00 94.69 117 LYS A C 1
ATOM 932 O O . LYS A 1 117 ? -10.606 4.901 -8.592 1.00 94.69 117 LYS A O 1
ATOM 937 N N . ALA A 1 118 ? -10.353 2.661 -8.683 1.00 93.75 118 ALA A N 1
ATOM 938 C CA . ALA A 1 118 ? -9.848 2.615 -10.054 1.00 93.75 118 ALA A CA 1
ATOM 939 C C . ALA A 1 118 ? -10.909 3.083 -11.059 1.00 93.75 118 ALA A C 1
ATOM 941 O O . ALA A 1 118 ? -10.629 3.958 -11.881 1.00 93.75 118 ALA A O 1
ATOM 942 N N . ASP A 1 119 ? -12.130 2.558 -10.948 1.00 95.06 119 ASP A N 1
ATOM 943 C CA . ASP A 1 119 ? -13.252 2.923 -11.815 1.00 95.06 119 ASP A CA 1
ATOM 944 C C . ASP A 1 119 ? -13.594 4.407 -11.690 1.00 95.06 119 ASP A C 1
ATOM 946 O O . ASP A 1 119 ? -13.798 5.090 -12.697 1.00 95.06 119 ASP A O 1
ATOM 950 N N . ARG A 1 120 ? -13.581 4.941 -10.461 1.00 93.88 120 ARG A N 1
ATOM 951 C CA . ARG A 1 120 ? -13.798 6.369 -10.219 1.00 93.88 120 ARG A CA 1
ATOM 952 C C . ARG A 1 120 ? -12.746 7.222 -10.926 1.00 93.88 120 ARG A C 1
ATOM 954 O O . ARG A 1 120 ? -13.122 8.111 -11.685 1.00 93.88 120 ARG A O 1
ATOM 961 N N . ARG A 1 121 ? -11.452 6.934 -10.736 1.00 92.19 121 ARG A N 1
ATOM 962 C CA . ARG A 1 121 ? -10.370 7.689 -11.399 1.00 92.19 121 ARG A CA 1
ATOM 963 C C . ARG A 1 121 ? -10.465 7.612 -12.921 1.00 92.19 121 ARG A C 1
ATOM 965 O O . ARG A 1 121 ? -10.336 8.630 -13.593 1.00 92.19 121 ARG A O 1
ATOM 972 N N . ARG A 1 122 ? -10.755 6.430 -13.468 1.00 91.31 122 ARG A N 1
ATOM 973 C CA . ARG A 1 122 ? -10.961 6.252 -14.911 1.00 91.31 122 ARG A CA 1
ATOM 974 C C . ARG A 1 122 ? -12.115 7.116 -15.421 1.00 91.31 122 ARG A C 1
ATOM 976 O O . ARG A 1 122 ? -11.997 7.756 -16.462 1.00 91.31 122 ARG A O 1
ATOM 983 N N . ASN A 1 123 ? -13.233 7.140 -14.703 1.00 92.94 123 ASN A N 1
ATOM 984 C CA . ASN A 1 123 ? -14.387 7.939 -15.096 1.00 92.94 123 ASN A CA 1
ATOM 985 C C . ASN A 1 123 ? -14.100 9.442 -14.977 1.00 92.94 123 ASN A C 1
ATOM 987 O O . ASN A 1 123 ? -14.508 10.190 -15.859 1.00 92.94 123 ASN A O 1
ATOM 991 N N . GLU A 1 124 ? -13.366 9.885 -13.954 1.00 91.38 124 GLU A N 1
ATOM 992 C CA . GLU A 1 124 ? -12.908 11.276 -13.818 1.00 91.38 124 GLU A CA 1
ATOM 993 C C . GLU A 1 124 ? -12.022 11.710 -14.999 1.00 91.38 124 GLU A C 1
ATOM 995 O O . GLU A 1 124 ? -12.174 12.821 -15.506 1.00 91.38 124 GLU A O 1
ATOM 1000 N N . GLU A 1 125 ? -11.128 10.839 -15.474 1.00 84.69 125 GLU A N 1
ATOM 1001 C CA . GLU A 1 125 ? -10.283 11.109 -16.646 1.00 84.69 125 GLU A CA 1
ATOM 1002 C C . GLU A 1 125 ? -11.093 11.204 -17.946 1.00 84.69 125 GLU A C 1
ATOM 1004 O O . GLU A 1 125 ? -10.804 12.060 -18.778 1.00 84.69 125 GLU A O 1
ATOM 1009 N N . ILE A 1 126 ? -12.133 10.377 -18.100 1.00 83.50 126 ILE A N 1
ATOM 1010 C CA . ILE A 1 126 ? -13.026 10.390 -19.271 1.00 83.50 126 ILE A CA 1
ATOM 1011 C C . ILE A 1 126 ? -13.947 11.622 -19.278 1.00 83.50 126 ILE A C 1
ATOM 1013 O O . ILE A 1 126 ? -14.263 12.139 -20.345 1.00 83.50 126 ILE A O 1
ATOM 1017 N N . HIS A 1 127 ? -14.392 12.088 -18.108 1.00 74.38 127 HIS A N 1
ATOM 1018 C CA . HIS A 1 127 ? -15.371 13.176 -17.981 1.00 74.38 127 HIS A CA 1
ATOM 1019 C C . HIS A 1 127 ? -14.745 14.553 -17.735 1.00 74.38 127 HIS A C 1
ATOM 1021 O O . HIS A 1 127 ? -15.481 15.511 -17.484 1.00 74.38 127 HIS A O 1
ATOM 1027 N N . LYS A 1 128 ? -13.414 14.702 -17.814 1.00 67.75 128 LYS A N 1
ATOM 1028 C CA . LYS A 1 128 ? -12.817 16.039 -17.914 1.00 67.75 128 LYS A CA 1
ATOM 1029 C C . LYS A 1 128 ? -13.385 16.701 -19.177 1.00 67.75 128 LYS A C 1
ATOM 1031 O O . LYS A 1 128 ? -13.134 16.186 -20.262 1.00 67.75 128 LYS A O 1
ATOM 1036 N N . PRO A 1 129 ? -14.156 17.804 -19.071 1.00 57.38 129 PRO A N 1
ATOM 1037 C CA . PRO A 1 129 ? -14.614 18.504 -20.259 1.00 57.38 129 PRO A CA 1
ATOM 1038 C C . PRO A 1 129 ? -13.374 18.939 -21.038 1.00 57.38 129 PRO A C 1
ATOM 1040 O O . PRO A 1 129 ? -12.454 19.500 -20.440 1.00 57.38 129 PRO A O 1
ATOM 1043 N N . ASP A 1 130 ? -13.347 18.655 -22.340 1.00 59.28 130 ASP A N 1
ATOM 1044 C CA . ASP A 1 130 ? -12.297 19.056 -23.278 1.00 59.28 130 ASP A CA 1
ATOM 1045 C C . ASP A 1 130 ? -12.136 20.588 -23.296 1.00 59.28 130 ASP A C 1
ATOM 1047 O O . ASP A 1 130 ? -12.554 21.279 -24.223 1.00 59.28 130 ASP A O 1
ATOM 1051 N N . THR A 1 131 ? -11.507 21.176 -22.281 1.00 56.25 131 THR A N 1
ATOM 1052 C CA . THR A 1 131 ? -10.996 22.551 -22.364 1.00 56.25 131 THR A CA 1
ATOM 1053 C C . THR A 1 131 ? -9.722 22.616 -23.203 1.00 56.25 131 THR A C 1
ATOM 1055 O O . THR A 1 131 ? -9.250 23.701 -23.528 1.00 56.25 131 THR A O 1
ATOM 1058 N N . ALA A 1 132 ? -9.216 21.467 -23.654 1.00 59.62 132 ALA A N 1
ATOM 1059 C CA . ALA A 1 132 ? -8.243 21.358 -24.722 1.00 59.62 132 ALA A CA 1
ATOM 1060 C C . ALA A 1 132 ? -8.889 20.657 -25.920 1.00 59.62 132 ALA A C 1
ATOM 1062 O O . ALA A 1 132 ? -8.668 19.474 -26.157 1.00 59.62 132 ALA A O 1
ATOM 1063 N N . LYS A 1 133 ? -9.673 21.405 -26.707 1.00 50.53 133 LYS A N 1
ATOM 1064 C CA . LYS A 1 133 ? -9.954 21.030 -28.097 1.00 50.53 133 LYS A CA 1
ATOM 1065 C C . LYS A 1 133 ? -8.605 20.653 -28.733 1.00 50.53 133 LYS A C 1
ATOM 1067 O O . LYS A 1 133 ? -7.737 21.530 -28.791 1.00 50.53 133 LYS A O 1
ATOM 1072 N N . PRO A 1 134 ? -8.384 19.409 -29.200 1.00 53.94 134 PRO A N 1
ATOM 1073 C CA . PRO A 1 134 ? -7.236 19.154 -30.047 1.00 53.94 134 PRO A CA 1
ATOM 1074 C C . PRO A 1 134 ? -7.385 20.117 -31.221 1.00 53.94 134 PRO A C 1
ATOM 1076 O O . PRO A 1 134 ? -8.454 20.169 -31.842 1.00 53.94 134 PRO A O 1
ATOM 1079 N N . ALA A 1 135 ? -6.360 20.929 -31.497 1.00 59.09 135 ALA A N 1
ATOM 1080 C CA . ALA A 1 135 ? -6.306 21.647 -32.764 1.00 59.09 135 ALA A CA 1
ATOM 1081 C C . ALA A 1 135 ? -6.676 20.638 -33.862 1.00 59.09 135 ALA A C 1
ATOM 1083 O O . ALA A 1 135 ? -6.230 19.489 -33.757 1.00 59.09 135 ALA A O 1
ATOM 1084 N N . PRO A 1 136 ? -7.531 21.004 -34.838 1.00 55.03 136 PRO A N 1
ATOM 1085 C CA . PRO A 1 136 ? -7.931 20.074 -35.880 1.00 55.03 136 PRO A CA 1
ATOM 1086 C C . PRO A 1 136 ? -6.663 19.419 -36.406 1.00 55.03 136 PRO A C 1
ATOM 1088 O O . PRO A 1 136 ? -5.768 20.121 -36.883 1.00 55.03 136 PRO A O 1
ATOM 1091 N N . MET A 1 137 ? -6.544 18.099 -36.232 1.00 56.59 137 MET A N 1
ATOM 1092 C CA . MET A 1 137 ? -5.498 17.363 -36.922 1.00 56.59 137 MET A CA 1
ATOM 1093 C C . MET A 1 137 ? -5.620 17.780 -38.388 1.00 56.59 137 MET A C 1
ATOM 1095 O O . MET A 1 137 ? -6.753 17.805 -38.892 1.00 56.59 137 MET A O 1
ATOM 1099 N N . PRO A 1 138 ? -4.524 18.179 -39.061 1.00 66.75 138 PRO A N 1
ATOM 1100 C CA . PRO A 1 138 ? -4.603 18.390 -40.494 1.00 66.75 138 PRO A CA 1
ATOM 1101 C C . PRO A 1 138 ? -5.251 17.127 -41.080 1.00 66.75 138 PRO A C 1
ATOM 1103 O O . PRO A 1 138 ? -4.874 16.024 -40.664 1.00 66.75 138 PRO A O 1
ATOM 1106 N N . PRO A 1 139 ? -6.281 17.262 -41.939 1.00 65.88 139 PRO A N 1
ATOM 1107 C CA . PRO A 1 139 ? -6.947 16.102 -42.513 1.00 65.88 139 PRO A CA 1
ATOM 1108 C C . PRO A 1 139 ? -5.878 15.167 -43.087 1.00 65.88 139 PRO A C 1
ATOM 1110 O O . PRO A 1 139 ? -4.872 15.675 -43.598 1.00 65.88 139 PRO A O 1
ATOM 1113 N N . PRO A 1 140 ? -6.042 13.833 -42.975 1.00 55.09 140 PRO A N 1
ATOM 1114 C CA . PRO A 1 140 ? -5.078 12.905 -43.544 1.00 55.09 140 PRO A CA 1
ATOM 1115 C C . PRO A 1 140 ? -4.855 13.323 -44.992 1.00 55.09 140 PRO A C 1
ATOM 1117 O O . PRO A 1 140 ? -5.810 13.425 -45.765 1.00 55.09 140 PRO A O 1
ATOM 1120 N N . ALA A 1 141 ? -3.609 13.677 -45.313 1.00 54.44 141 ALA A N 1
ATOM 1121 C CA . ALA A 1 141 ? -3.248 14.090 -46.653 1.00 54.44 141 ALA A CA 1
ATOM 1122 C C . ALA A 1 141 ? -3.744 13.000 -47.608 1.00 54.44 141 ALA A C 1
ATOM 1124 O O . ALA A 1 141 ? -3.400 11.829 -47.441 1.00 54.44 141 ALA A O 1
ATOM 1125 N N . ASN A 1 142 ? -4.614 13.388 -48.544 1.00 57.19 142 ASN A N 1
ATOM 1126 C CA . ASN A 1 142 ? -5.138 12.500 -49.574 1.00 57.19 142 ASN A CA 1
ATOM 1127 C C . ASN A 1 142 ? -3.974 11.693 -50.176 1.00 57.19 142 ASN A C 1
ATOM 1129 O O . ASN A 1 142 ? -2.956 12.301 -50.517 1.00 57.19 142 ASN A O 1
ATOM 1133 N N . PRO A 1 143 ? -4.098 10.368 -50.365 1.00 51.81 143 PRO A N 1
ATOM 1134 C CA . PRO A 1 143 ? -3.016 9.544 -50.906 1.00 51.81 143 PRO A CA 1
ATOM 1135 C C . PRO A 1 143 ? -2.686 9.816 -52.389 1.00 51.81 143 PRO A C 1
ATOM 1137 O O . PRO A 1 143 ? -1.913 9.069 -52.977 1.00 51.81 143 PRO A O 1
ATOM 1140 N N . ASP A 1 144 ? -3.230 10.872 -53.002 1.00 49.34 144 ASP A N 1
ATOM 1141 C CA . ASP A 1 144 ? -3.178 11.094 -54.452 1.00 49.34 144 ASP A CA 1
ATOM 1142 C C . ASP A 1 144 ? -2.208 12.200 -54.907 1.00 49.34 144 ASP A C 1
ATOM 1144 O O . ASP A 1 144 ? -2.293 12.730 -56.012 1.00 49.34 144 ASP A O 1
ATOM 1148 N N . SER A 1 145 ? -1.220 12.543 -54.082 1.00 50.53 145 SER A N 1
ATOM 1149 C CA . SER A 1 145 ? -0.020 13.235 -54.558 1.00 50.53 145 SER A CA 1
ATOM 1150 C C . SER A 1 145 ? 1.112 12.234 -54.766 1.00 50.53 145 SER A C 1
ATOM 1152 O O . SER A 1 145 ? 2.187 12.329 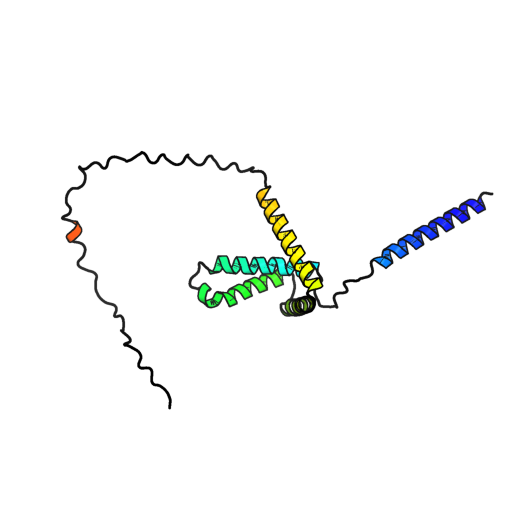-54.172 1.00 50.53 145 SER A O 1
ATOM 1154 N N . THR A 1 146 ? 0.909 11.296 -55.699 1.00 48.91 146 THR A N 1
ATOM 1155 C CA . THR A 1 146 ? 2.028 10.760 -56.481 1.00 48.91 146 THR A CA 1
ATOM 1156 C C . THR A 1 146 ? 2.720 11.935 -57.163 1.00 48.91 146 THR A C 1
ATOM 1158 O O . THR A 1 146 ? 2.372 12.346 -58.272 1.00 48.91 146 THR A O 1
ATOM 1161 N N . GLY A 1 147 ? 3.712 12.503 -56.479 1.00 43.09 147 GLY A N 1
ATOM 1162 C CA . GLY A 1 147 ? 4.746 13.292 -57.116 1.00 43.09 147 GLY A CA 1
ATOM 1163 C C . GLY A 1 147 ? 5.340 12.413 -58.204 1.00 43.09 147 GLY A C 1
ATOM 1164 O O . GLY A 1 147 ? 6.011 11.426 -57.909 1.00 43.09 147 GLY A O 1
ATOM 1165 N N . LYS A 1 148 ? 5.020 12.726 -59.462 1.00 45.97 148 LYS A N 1
ATOM 1166 C CA . LYS A 1 148 ? 5.624 12.088 -60.627 1.00 45.97 148 LYS A CA 1
ATOM 1167 C C . LYS A 1 148 ? 7.135 12.119 -60.426 1.00 45.97 148 LYS A C 1
ATOM 1169 O O . LYS A 1 148 ? 7.746 13.187 -60.432 1.00 45.97 148 LYS A O 1
ATOM 1174 N N . LEU A 1 149 ? 7.715 10.942 -60.213 1.00 45.56 149 LEU A N 1
ATOM 1175 C CA . LEU A 1 149 ? 9.151 10.730 -60.211 1.00 45.56 149 LEU A CA 1
ATOM 1176 C C . LEU A 1 149 ? 9.672 11.250 -61.551 1.00 45.56 149 LEU A C 1
ATOM 1178 O O . LEU A 1 149 ? 9.379 10.671 -62.592 1.00 45.56 149 LEU A O 1
ATOM 1182 N N . ASN A 1 150 ? 10.376 12.380 -61.539 1.00 47.59 150 ASN A N 1
ATOM 1183 C CA . ASN A 1 150 ? 10.975 12.935 -62.743 1.00 47.59 150 ASN A CA 1
ATOM 1184 C C . ASN A 1 150 ? 12.111 11.987 -63.182 1.00 47.59 150 ASN A C 1
ATOM 1186 O O . ASN A 1 150 ? 13.112 11.884 -62.464 1.00 47.59 150 ASN A O 1
ATOM 1190 N N . PRO A 1 151 ? 11.993 11.278 -64.322 1.00 53.81 151 PRO A N 1
ATOM 1191 C CA . PRO A 1 151 ? 12.950 10.239 -64.705 1.00 53.81 151 PRO A CA 1
ATOM 1192 C C . PRO A 1 151 ? 14.320 10.798 -65.129 1.00 53.81 151 PRO A C 1
ATOM 1194 O O . PRO A 1 151 ? 15.246 10.034 -65.381 1.00 53.81 151 PRO A O 1
ATOM 1197 N N . ALA A 1 152 ? 14.499 12.121 -65.169 1.00 47.22 152 ALA A N 1
ATOM 1198 C CA . ALA A 1 152 ? 15.732 12.753 -65.630 1.00 47.22 152 ALA A CA 1
ATOM 1199 C C . ALA A 1 152 ? 16.859 12.857 -64.576 1.00 47.22 152 ALA A C 1
ATOM 1201 O O . ALA A 1 152 ? 17.926 13.388 -64.889 1.00 47.22 152 ALA A O 1
ATOM 1202 N N . ARG A 1 153 ? 16.668 12.380 -63.332 1.00 49.81 153 ARG A N 1
ATOM 1203 C CA . ARG A 1 153 ? 17.674 12.537 -62.254 1.00 49.81 153 ARG A CA 1
ATOM 1204 C C . ARG A 1 153 ? 18.554 11.312 -61.987 1.00 49.81 153 ARG A C 1
ATOM 1206 O O . ARG A 1 153 ? 19.485 11.408 -61.194 1.00 49.81 153 ARG A O 1
ATOM 1213 N N . ILE A 1 154 ? 18.343 10.189 -62.672 1.00 49.47 154 ILE A N 1
ATOM 1214 C CA . ILE A 1 154 ? 19.254 9.041 -62.563 1.00 49.47 154 ILE A CA 1
ATOM 1215 C C . ILE A 1 154 ? 20.413 9.240 -63.548 1.00 49.47 154 ILE A C 1
ATOM 1217 O O . ILE A 1 154 ? 20.477 8.622 -64.608 1.00 49.47 154 ILE A O 1
ATOM 1221 N N . LYS A 1 155 ? 21.345 10.136 -63.207 1.00 49.03 155 LYS A N 1
ATOM 1222 C CA . LYS A 1 155 ? 22.686 10.110 -63.797 1.00 49.03 155 LYS A CA 1
ATOM 1223 C C . LYS A 1 155 ? 23.547 9.139 -62.985 1.00 49.03 155 LYS A C 1
ATOM 1225 O O . LYS A 1 155 ? 23.905 9.424 -61.855 1.00 49.03 155 LYS A O 1
ATOM 1230 N N . SER A 1 156 ? 23.863 8.020 -63.639 1.00 48.72 156 SER A N 1
ATOM 1231 C CA . SER A 1 156 ? 24.993 7.108 -63.409 1.00 48.72 156 SER A CA 1
ATOM 1232 C C . SER A 1 156 ? 25.029 6.278 -62.112 1.00 48.72 156 SER A C 1
ATOM 1234 O O . SER A 1 156 ? 25.575 6.665 -61.090 1.00 48.72 156 SER A O 1
ATOM 1236 N N . LEU A 1 157 ? 24.572 5.029 -62.232 1.00 54.56 157 LEU A N 1
ATOM 1237 C CA . LEU A 1 157 ? 24.777 3.902 -61.306 1.00 54.56 157 LEU A CA 1
ATOM 1238 C C . LEU A 1 157 ? 26.218 3.326 -61.323 1.00 54.56 157 LEU A C 1
ATOM 1240 O O . LEU A 1 157 ? 26.423 2.181 -60.921 1.00 54.56 157 LEU A O 1
ATOM 1244 N N . LYS A 1 158 ? 27.222 4.075 -61.804 1.00 51.69 158 LYS A N 1
ATOM 1245 C CA . LYS A 1 158 ? 28.633 3.635 -61.794 1.00 51.69 158 LYS A CA 1
ATOM 1246 C C . LYS A 1 158 ? 29.398 4.044 -60.532 1.00 51.69 158 LYS A C 1
ATOM 1248 O O . LYS A 1 158 ? 30.291 3.305 -60.138 1.00 51.69 158 LYS A O 1
ATOM 1253 N N . ASP A 1 159 ? 28.969 5.091 -59.831 1.00 55.25 159 ASP A N 1
ATOM 1254 C CA . ASP A 1 159 ? 29.739 5.646 -58.704 1.00 55.25 159 ASP A CA 1
ATOM 1255 C C . ASP A 1 159 ? 29.471 4.935 -57.361 1.00 55.25 159 ASP A C 1
ATOM 1257 O O . ASP A 1 159 ? 30.185 5.134 -56.385 1.00 55.25 159 ASP A O 1
ATOM 1261 N N . LEU A 1 160 ? 28.476 4.037 -57.293 1.00 48.94 160 LEU A N 1
ATOM 1262 C CA . LEU A 1 160 ? 28.159 3.272 -56.075 1.00 48.94 160 LEU A CA 1
ATOM 1263 C C . LEU A 1 160 ? 28.956 1.959 -55.930 1.00 48.94 160 LEU A C 1
ATOM 1265 O O . LEU A 1 160 ? 28.777 1.238 -54.947 1.00 48.94 160 LEU A O 1
ATOM 1269 N N . ARG A 1 161 ? 29.814 1.615 -56.904 1.00 49.00 161 ARG A N 1
ATOM 1270 C CA . ARG A 1 161 ? 30.676 0.417 -56.856 1.00 49.00 161 ARG A CA 1
ATOM 1271 C C . ARG A 1 161 ? 32.066 0.696 -56.261 1.00 49.00 161 ARG A C 1
ATOM 1273 O O . ARG A 1 161 ? 32.803 -0.253 -56.022 1.00 49.00 161 ARG A O 1
ATOM 1280 N N . GLU A 1 162 ? 32.396 1.947 -55.945 1.00 49.56 162 GLU A N 1
ATOM 1281 C CA . GLU A 1 162 ? 33.761 2.340 -55.555 1.00 49.56 162 GLU A CA 1
ATOM 1282 C C . GLU A 1 162 ? 33.936 2.654 -54.056 1.00 49.56 162 GLU A C 1
ATOM 1284 O O . GLU A 1 162 ? 35.019 3.021 -53.627 1.00 49.56 162 GLU A O 1
ATOM 1289 N N . MET A 1 163 ? 32.907 2.443 -53.221 1.00 38.75 163 MET A N 1
ATOM 1290 C CA . MET A 1 163 ? 32.952 2.766 -51.780 1.00 38.75 163 MET A CA 1
ATOM 1291 C C . MET A 1 163 ? 32.724 1.556 -50.850 1.00 38.75 163 MET A C 1
ATOM 1293 O O . MET A 1 163 ? 32.175 1.700 -49.760 1.00 38.75 163 MET A O 1
ATOM 1297 N N . LYS A 1 164 ? 33.093 0.336 -51.279 1.00 46.44 164 LYS A N 1
ATOM 1298 C CA . LYS A 1 164 ? 32.996 -0.889 -50.445 1.00 46.44 164 LYS A CA 1
ATOM 1299 C C . LYS A 1 164 ? 34.316 -1.658 -50.272 1.00 46.44 164 LYS A C 1
ATOM 1301 O O . LYS A 1 164 ? 34.313 -2.799 -49.816 1.00 46.44 164 LYS A O 1
ATOM 1306 N N . SER A 1 165 ? 35.448 -1.044 -50.581 1.00 48.78 165 SER A N 1
ATOM 1307 C CA . SER A 1 165 ? 36.766 -1.532 -50.170 1.00 48.78 165 SER A CA 1
ATOM 1308 C C . SER A 1 165 ? 37.327 -0.590 -49.114 1.00 48.78 165 SER A C 1
ATOM 1310 O O . SER A 1 165 ? 37.249 0.614 -49.301 1.00 48.78 165 SER A O 1
ATOM 1312 N N . GLU A 1 166 ? 37.911 -1.157 -48.059 1.00 45.47 166 GLU A N 1
ATOM 1313 C CA . GLU A 1 166 ? 38.570 -0.466 -46.935 1.00 45.47 166 GLU A CA 1
ATOM 1314 C C . GLU A 1 166 ? 37.646 -0.012 -45.792 1.00 45.47 166 GLU A C 1
ATOM 1316 O O . GLU A 1 166 ? 37.408 1.161 -45.567 1.00 45.47 166 GLU A O 1
ATOM 1321 N N . ASP A 1 167 ? 37.099 -0.987 -45.058 1.00 40.22 167 ASP A N 1
ATOM 1322 C CA . ASP A 1 167 ? 37.364 -1.099 -43.612 1.00 40.22 167 ASP A CA 1
ATOM 1323 C C . ASP A 1 167 ? 36.781 -2.415 -43.076 1.00 40.22 167 ASP A C 1
ATOM 1325 O O . ASP A 1 167 ? 35.773 -2.499 -42.375 1.00 40.22 167 ASP A O 1
ATOM 1329 N N . THR A 1 168 ? 37.445 -3.508 -43.448 1.00 47.72 168 THR A N 1
ATOM 1330 C CA . THR A 1 168 ? 37.335 -4.786 -42.737 1.00 47.72 168 THR A CA 1
ATOM 1331 C C . THR A 1 168 ? 38.727 -5.193 -42.282 1.00 47.72 168 THR A C 1
ATOM 1333 O O . THR A 1 168 ? 39.392 -6.008 -42.914 1.00 47.72 168 THR A O 1
ATOM 1336 N N . SER A 1 169 ? 39.159 -4.621 -41.160 1.00 35.59 169 SER A N 1
ATOM 1337 C CA . SER A 1 169 ? 40.167 -5.213 -40.279 1.00 35.59 169 SER A CA 1
ATOM 1338 C C . SER A 1 169 ? 39.605 -5.158 -38.845 1.00 35.59 169 SER A C 1
ATOM 1340 O O . SER A 1 169 ? 39.289 -4.107 -38.315 1.00 35.59 169 SER A O 1
ATOM 1342 N N . PHE A 1 170 ? 39.060 -6.269 -38.347 1.00 34.72 170 PHE A N 1
ATOM 1343 C CA . PHE A 1 170 ? 39.743 -7.270 -37.519 1.00 34.72 170 PHE A CA 1
ATOM 1344 C C . PHE A 1 170 ? 39.518 -7.042 -36.006 1.00 34.72 170 PHE A C 1
ATOM 1346 O O . PHE A 1 170 ? 40.312 -6.400 -35.332 1.00 34.72 170 PHE A O 1
ATOM 1353 N N . ILE A 1 171 ? 38.461 -7.653 -35.448 1.00 42.41 171 ILE A N 1
ATOM 1354 C CA . ILE A 1 171 ? 38.422 -8.103 -34.042 1.00 42.41 171 ILE A CA 1
ATOM 1355 C C . ILE A 1 171 ? 37.911 -9.558 -34.053 1.00 42.41 171 ILE A C 1
ATOM 1357 O O . ILE A 1 171 ? 36.829 -9.813 -34.590 1.00 42.41 171 ILE A O 1
ATOM 1361 N N . PRO A 1 172 ? 38.659 -10.549 -33.531 1.00 41.16 172 PRO A N 1
ATOM 1362 C CA . PRO A 1 172 ? 38.340 -11.956 -33.738 1.00 41.16 172 PRO A CA 1
ATOM 1363 C C . PRO A 1 172 ? 37.231 -12.441 -32.795 1.00 41.16 172 PRO A C 1
ATOM 1365 O O . PRO A 1 172 ? 37.384 -12.484 -31.574 1.00 41.16 172 PRO A O 1
ATOM 1368 N N . LEU A 1 173 ? 36.130 -12.919 -33.380 1.00 40.97 173 LEU A N 1
ATOM 1369 C CA . LEU A 1 173 ? 35.158 -13.779 -32.708 1.00 40.97 173 LEU A CA 1
ATOM 1370 C C . LEU A 1 173 ? 35.794 -15.154 -32.444 1.00 40.97 173 LEU A C 1
ATOM 1372 O O . LEU A 1 173 ? 35.933 -15.986 -33.345 1.00 40.97 173 LEU A O 1
ATOM 1376 N N . LYS A 1 174 ? 36.167 -15.414 -31.187 1.00 42.44 174 LYS A N 1
ATOM 1377 C CA . LYS A 1 174 ? 36.597 -16.736 -30.711 1.00 42.44 174 LYS A CA 1
ATOM 1378 C C . LYS A 1 174 ? 35.417 -17.716 -30.785 1.00 42.44 174 LYS A C 1
ATOM 1380 O O . LYS A 1 174 ? 34.544 -17.726 -29.921 1.00 42.44 174 LYS A O 1
ATOM 1385 N N . LYS A 1 175 ? 35.395 -18.552 -31.826 1.00 43.72 175 LYS A N 1
ATOM 1386 C CA . LYS A 1 175 ? 34.436 -19.655 -32.001 1.00 43.72 175 LYS A CA 1
ATOM 1387 C C . LYS A 1 175 ? 34.612 -20.693 -30.877 1.00 43.72 175 LYS A C 1
ATOM 1389 O O . LYS A 1 175 ? 35.618 -21.397 -30.841 1.00 43.72 175 LYS A O 1
ATOM 1394 N N . LYS A 1 176 ? 33.636 -20.822 -29.970 1.00 42.41 176 LYS A N 1
ATOM 1395 C CA . LYS A 1 176 ? 33.475 -22.018 -29.118 1.00 42.41 176 LYS A CA 1
ATOM 1396 C C . LYS A 1 176 ? 32.738 -23.086 -29.937 1.00 42.41 176 LYS A C 1
ATOM 1398 O O . LYS 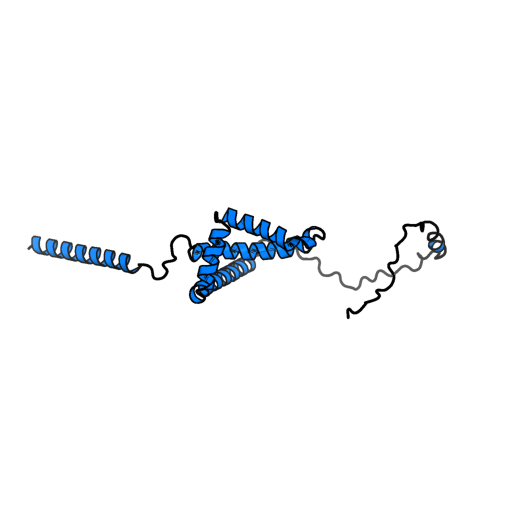A 1 176 ? 31.609 -22.860 -30.358 1.00 42.41 176 LYS A O 1
ATOM 1403 N N . GLY A 1 177 ? 33.409 -24.210 -30.190 1.00 53.06 177 GLY A N 1
ATOM 1404 C CA . GLY A 1 177 ? 32.866 -25.375 -30.898 1.00 53.06 177 GLY A CA 1
ATOM 1405 C C . GLY A 1 177 ? 31.786 -26.143 -30.110 1.00 53.06 177 GLY A C 1
ATOM 1406 O O . GLY A 1 177 ? 31.478 -25.789 -28.969 1.00 53.06 177 GLY A O 1
ATOM 1407 N N . PRO A 1 178 ? 31.190 -27.187 -30.717 1.00 45.03 178 PRO A N 1
ATOM 1408 C CA . PRO A 1 178 ? 29.978 -27.836 -30.221 1.00 45.03 178 PRO A CA 1
ATOM 1409 C C . PRO A 1 178 ? 30.219 -28.699 -28.970 1.00 45.03 178 PRO A C 1
ATOM 1411 O O . PRO A 1 178 ? 31.266 -29.323 -28.797 1.00 45.03 178 PRO A O 1
ATOM 1414 N N . ARG A 1 179 ? 29.207 -28.728 -28.093 1.00 51.12 179 ARG A N 1
ATOM 1415 C CA . ARG A 1 179 ? 29.183 -29.433 -26.800 1.00 51.12 179 ARG A CA 1
ATOM 1416 C C . ARG A 1 179 ? 29.281 -30.954 -26.994 1.00 51.12 179 ARG A C 1
ATOM 1418 O O . ARG A 1 179 ? 28.442 -31.529 -27.679 1.00 51.12 179 ARG A O 1
ATOM 1425 N N . ARG A 1 180 ? 30.213 -31.623 -26.301 1.00 48.91 180 ARG A N 1
ATOM 1426 C CA . ARG A 1 180 ? 30.077 -33.053 -25.959 1.00 48.91 180 ARG A CA 1
ATOM 1427 C C . ARG A 1 180 ? 29.395 -33.167 -24.602 1.00 48.91 180 ARG A C 1
ATOM 1429 O O . ARG A 1 180 ? 29.967 -32.788 -23.585 1.00 48.91 180 ARG A O 1
ATOM 1436 N N . PHE A 1 181 ? 28.176 -33.688 -24.607 1.00 47.59 181 PHE A N 1
ATOM 1437 C CA . PHE A 1 181 ? 27.452 -34.114 -23.417 1.00 47.59 181 PHE A CA 1
ATOM 1438 C C . PHE A 1 181 ? 28.009 -35.482 -22.995 1.00 47.59 181 PHE A C 1
ATOM 1440 O O . PHE A 1 181 ? 27.842 -36.461 -23.720 1.00 47.59 181 PHE A O 1
ATOM 1447 N N . ARG A 1 182 ? 28.741 -35.546 -21.876 1.00 53.94 182 ARG A N 1
ATOM 1448 C CA . ARG A 1 182 ? 29.200 -36.809 -21.279 1.00 53.94 182 ARG A CA 1
ATOM 1449 C C . ARG A 1 182 ? 28.157 -37.216 -20.230 1.00 53.94 182 ARG A C 1
ATOM 1451 O O . ARG A 1 182 ? 27.889 -36.442 -19.317 1.00 53.94 182 ARG A O 1
ATOM 1458 N N . ARG A 1 183 ? 27.528 -38.377 -20.423 1.00 42.62 183 ARG A N 1
ATOM 1459 C CA . ARG A 1 183 ? 26.553 -38.988 -19.504 1.00 42.62 183 ARG A CA 1
ATOM 1460 C C . ARG A 1 183 ? 27.321 -39.551 -18.290 1.00 42.62 183 ARG A C 1
ATOM 1462 O O . ARG A 1 183 ? 28.388 -40.116 -18.530 1.00 42.62 183 ARG A O 1
ATOM 1469 N N . PRO A 1 184 ? 26.861 -39.375 -17.041 1.00 54.16 184 PRO A N 1
ATOM 1470 C CA . PRO A 1 184 ? 27.487 -40.036 -15.901 1.00 54.16 184 PRO A CA 1
ATOM 1471 C C . PRO A 1 184 ? 27.026 -41.499 -15.825 1.00 54.16 184 PRO A C 1
ATOM 1473 O O . PRO A 1 184 ? 25.885 -41.799 -16.187 1.00 54.16 184 PRO A O 1
ATOM 1476 N N . GLU A 1 185 ? 27.947 -42.368 -15.408 1.00 52.91 185 GLU A N 1
ATOM 1477 C CA . GLU A 1 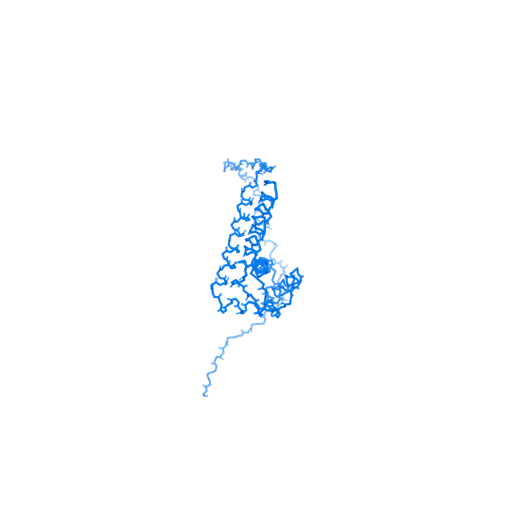185 ? 27.660 -43.724 -14.920 1.00 52.91 185 GLU A CA 1
ATOM 1478 C C . GLU A 1 185 ? 27.139 -43.683 -13.483 1.00 52.91 185 GLU A C 1
ATOM 1480 O O . GLU A 1 185 ? 27.561 -42.762 -12.741 1.00 52.91 185 GLU A O 1
#

pLDDT: mean 73.13, std 19.48, range [34.72, 96.56]

Secondary structure (DSSP, 8-state):
-HHHHHHHHHHHHHHHHHHHHHHHHTT--S--PPTTS--HHHHHHHHHHHHHHHHHHHHHHSS-TTGGGGHHHHHHHHHHHHHHHHT--HHHHHHHHHHHHT-HHHHHHHHHHHHHHHHHHHHHHHTS--SS---PPPPPP-TT------GGG---TTGGGSSSSS---------------PPP-

Foldseek 3Di:
DVVVVVVVVVVVVVVVVVVVVVVVVVPPDPPPDDPLADGLVLLLQLVLQLVVLVVCLVVVQVPPPVCVVVSVVVSVVSSVVSCVVSVHDPVSNVVNVVVCVVPVPSVVVSVVVSVVVVVVVVVVVVPPPPPPDPDPDPPPPPPPPPPPPPPPPPDDPPVVVPPPPDDDDDDDDDDDDDDDDDDDD

Radius of gyration: 36.07 Å; chains: 1; bounding box: 90×68×105 Å

Sequence (185 aa):
MIRVQKRKSNAMAMLIVGACLMILAACSNKNKVPSGVMDHEEMEAVMWDMIQADRYAAISFSGDSLKRNNIKDETLKVYDQVFQIHKISKEEFLKSYKFYLSRPDMLKVVFDSIATKADRRRNEEIHKPDTAKPAPMPPPANPDSTGKLNPARIKSLKDLREMKSEDTSFIPLKKKGPRRFRRPE